Protein AF-A0A842VLW7-F1 (afdb_monomer_lite)

Sequence (314 aa):
MLDLMKIMTVEEVADYLSVGESVVRQLINKGDIPSFNIAGEPRVQYGSLIRWYQAQANIRSLQILKQELQNPSSWRKALDENPDFRDQIIEQKHQQGTFGELLKNAASSNYEKIGHNLKPIKNPDMDWYVRRSQSKKLHPRCPFASVYKCPRYYLSLSLLGQAGNSEIPKKLDKKLLKIWKKSELWPTTKEQHTGIVFINNKPKHYNNFCPEVAYERFKIFAINIYSYSDEIDMEVAHKRLSEERANSSDWQWQWSNIEPKHYSECAYFSILLNEKNQTIIHEDVIDIKPNFFGIGFNFNAILRKLKQLLQKNK

Radius of gyration: 28.09 Å; chains: 1; bounding box: 71×58×76 Å

Structure (mmCIF, N/CA/C/O backbone):
data_AF-A0A842VLW7-F1
#
_entry.id   AF-A0A842VLW7-F1
#
loop_
_atom_site.group_PDB
_atom_site.id
_atom_site.type_symbol
_atom_site.label_atom_id
_atom_site.label_alt_id
_atom_site.label_comp_id
_atom_site.label_asym_id
_atom_site.label_entity_id
_atom_site.label_seq_id
_atom_site.pdbx_PDB_ins_code
_atom_site.Cartn_x
_atom_site.Cartn_y
_atom_site.Cartn_z
_atom_site.occupancy
_atom_site.B_iso_or_equiv
_atom_site.auth_seq_id
_atom_site.auth_comp_id
_atom_site.auth_asym_id
_atom_site.auth_atom_id
_atom_site.pdbx_PDB_model_num
ATOM 1 N N . MET A 1 1 ? 9.254 -4.934 47.269 1.00 46.22 1 MET A N 1
ATOM 2 C CA . MET A 1 1 ? 9.051 -6.378 47.510 1.00 46.22 1 MET A CA 1
ATOM 3 C C . MET A 1 1 ? 7.567 -6.636 47.302 1.00 46.22 1 MET A C 1
ATOM 5 O O . MET A 1 1 ? 6.779 -6.017 48.001 1.00 46.22 1 MET A O 1
ATOM 9 N N . LEU A 1 2 ? 7.175 -7.375 46.260 1.00 55.72 2 LEU A N 1
ATOM 10 C CA . LEU A 1 2 ? 5.756 -7.616 45.973 1.00 55.72 2 LEU A CA 1
ATOM 11 C C . LEU A 1 2 ? 5.215 -8.621 46.993 1.00 55.72 2 LEU A C 1
ATOM 13 O O . LEU A 1 2 ? 5.704 -9.747 47.051 1.00 55.72 2 LEU A O 1
ATOM 17 N N . ASP A 1 3 ? 4.236 -8.210 47.794 1.00 77.69 3 ASP A N 1
ATOM 18 C CA . ASP A 1 3 ? 3.580 -9.100 48.747 1.00 77.69 3 ASP A CA 1
ATOM 19 C C . ASP A 1 3 ? 2.588 -10.009 48.007 1.00 77.69 3 ASP A C 1
ATOM 21 O O . ASP A 1 3 ? 1.483 -9.611 47.637 1.00 77.69 3 ASP A O 1
ATOM 25 N N . LEU A 1 4 ? 3.006 -11.250 47.759 1.00 76.75 4 LEU A N 1
ATOM 26 C CA . LEU A 1 4 ? 2.192 -12.272 47.096 1.00 76.75 4 LEU A CA 1
ATOM 27 C C . LEU A 1 4 ? 0.970 -12.693 47.929 1.00 76.75 4 LEU A C 1
ATOM 29 O O . LEU A 1 4 ? 0.053 -13.312 47.381 1.00 76.75 4 LEU A O 1
ATOM 33 N N . MET A 1 5 ? 0.944 -12.354 49.222 1.00 86.06 5 MET A N 1
ATOM 34 C CA . MET A 1 5 ? -0.190 -12.584 50.114 1.00 86.06 5 MET A CA 1
ATOM 35 C C . MET A 1 5 ? -1.160 -11.402 50.169 1.00 86.06 5 MET A C 1
ATOM 37 O O . MET A 1 5 ? -2.208 -11.536 50.801 1.00 86.06 5 MET A O 1
ATOM 41 N N . LYS A 1 6 ? -0.887 -10.296 49.455 1.00 91.44 6 LYS A N 1
ATOM 42 C CA . LYS A 1 6 ? -1.826 -9.174 49.359 1.00 91.44 6 LYS A CA 1
ATOM 43 C C . LYS A 1 6 ? -3.190 -9.671 48.871 1.00 91.44 6 LYS A C 1
ATOM 45 O O . LYS A 1 6 ? -3.304 -10.282 47.806 1.00 91.44 6 LYS A O 1
ATOM 50 N N . ILE A 1 7 ? -4.223 -9.381 49.655 1.00 93.62 7 ILE A N 1
ATOM 51 C CA . ILE A 1 7 ? -5.622 -9.622 49.305 1.00 93.62 7 ILE A CA 1
ATOM 52 C C . ILE A 1 7 ? -6.161 -8.341 48.675 1.00 93.62 7 ILE A C 1
ATOM 54 O O . ILE A 1 7 ? -6.027 -7.272 49.262 1.00 93.62 7 ILE A O 1
ATOM 58 N N . MET A 1 8 ? -6.749 -8.459 47.489 1.00 93.06 8 MET A N 1
ATOM 59 C CA . MET A 1 8 ? -7.246 -7.333 46.706 1.00 93.06 8 MET A CA 1
ATOM 60 C C . MET A 1 8 ? -8.770 -7.332 46.615 1.00 93.06 8 MET A C 1
ATOM 62 O O . MET A 1 8 ? -9.405 -8.395 46.560 1.00 93.06 8 MET A O 1
ATOM 66 N N . THR A 1 9 ? -9.352 -6.136 46.576 1.00 96.38 9 THR A N 1
ATOM 67 C CA . THR A 1 9 ? -10.765 -5.927 46.230 1.00 96.38 9 THR A CA 1
ATOM 68 C C . THR A 1 9 ? -10.988 -6.051 44.720 1.00 96.38 9 THR A C 1
ATOM 70 O O . THR A 1 9 ? -10.047 -6.053 43.929 1.00 96.38 9 THR A O 1
ATOM 73 N N . VAL A 1 10 ? -12.251 -6.157 44.299 1.00 94.00 10 VAL A N 1
ATOM 74 C CA . VAL A 1 10 ? -12.615 -6.161 42.870 1.00 94.00 10 VAL A CA 1
ATOM 75 C C . VAL A 1 10 ? -12.158 -4.883 42.168 1.00 94.00 10 VAL A C 1
ATOM 77 O O . VAL A 1 10 ? -11.667 -4.967 41.049 1.00 94.00 10 VAL A O 1
ATOM 80 N N . GLU A 1 11 ? -12.290 -3.737 42.833 1.00 93.94 11 GLU A N 1
ATOM 81 C CA . GLU A 1 11 ? -11.842 -2.429 42.347 1.00 93.94 11 GLU A CA 1
ATOM 82 C C . GLU A 1 11 ? -10.323 -2.410 42.134 1.00 93.94 11 GLU A C 1
ATOM 84 O O . GLU A 1 11 ? -9.857 -2.135 41.035 1.00 93.94 11 GLU A O 1
ATOM 89 N N . GLU A 1 12 ? -9.540 -2.853 43.123 1.00 91.25 12 GLU A N 1
ATOM 90 C CA . GLU A 1 12 ? -8.080 -2.915 42.987 1.00 91.25 12 GLU A CA 1
ATOM 91 C C . GLU A 1 12 ? -7.634 -3.869 41.864 1.00 91.25 12 GLU A C 1
ATOM 93 O O . GLU A 1 12 ? -6.621 -3.636 41.202 1.00 91.25 12 GLU A O 1
ATOM 98 N N . VAL A 1 13 ? -8.362 -4.970 41.646 1.00 90.19 13 VAL A N 1
ATOM 99 C CA . VAL A 1 13 ? -8.098 -5.898 40.532 1.00 90.19 13 VAL A CA 1
ATOM 100 C C . VAL A 1 13 ? -8.466 -5.258 39.193 1.00 90.19 13 VAL A C 1
ATOM 102 O O . VAL A 1 13 ? -7.755 -5.462 38.208 1.00 90.19 13 VAL A O 1
ATOM 105 N N . ALA A 1 14 ? -9.556 -4.493 39.150 1.00 88.81 14 ALA A N 1
ATOM 106 C CA . ALA A 1 14 ? -10.011 -3.771 37.968 1.00 88.81 14 ALA A CA 1
ATOM 107 C C . ALA A 1 14 ? -8.972 -2.727 37.541 1.00 88.81 14 ALA A C 1
ATOM 109 O O . ALA A 1 14 ? -8.555 -2.727 36.381 1.00 88.81 14 ALA A O 1
ATOM 110 N N . ASP A 1 15 ? -8.458 -1.954 38.497 1.00 86.00 15 ASP A N 1
ATOM 111 C CA . ASP A 1 15 ? -7.373 -0.997 38.283 1.00 86.00 15 ASP A CA 1
ATOM 112 C C . ASP A 1 15 ? -6.095 -1.690 37.800 1.00 86.00 15 ASP A C 1
ATOM 114 O O . ASP A 1 15 ? -5.502 -1.290 36.795 1.00 86.00 15 ASP A O 1
ATOM 118 N N . TYR A 1 16 ? -5.698 -2.783 38.463 1.00 84.56 16 TYR A N 1
ATOM 119 C CA . TYR A 1 16 ? -4.495 -3.535 38.101 1.00 84.56 16 TYR A CA 1
ATOM 120 C C . TYR A 1 16 ? -4.550 -4.092 36.673 1.00 84.56 16 TYR A C 1
ATOM 122 O O . TYR A 1 16 ? -3.556 -4.059 35.948 1.00 84.56 16 TYR A O 1
ATOM 130 N N . LEU A 1 17 ? -5.711 -4.601 36.257 1.00 83.75 17 LEU A N 1
ATOM 131 C CA . LEU A 1 17 ? -5.929 -5.124 34.909 1.00 83.75 17 LEU A CA 1
ATOM 132 C C . LEU A 1 17 ? -6.317 -4.034 33.896 1.00 83.75 17 LEU A C 1
ATOM 134 O O . LEU A 1 17 ? -6.417 -4.335 32.706 1.00 83.75 17 LEU A O 1
ATOM 138 N N . SER A 1 18 ? -6.531 -2.791 34.345 1.00 83.50 18 SER A N 1
ATOM 139 C CA . SER A 1 18 ? -7.038 -1.672 33.538 1.00 83.50 18 SER A CA 1
ATOM 140 C C . SER A 1 18 ? -8.353 -2.001 32.811 1.00 83.50 18 SER A C 1
ATOM 142 O O . SER A 1 18 ? -8.519 -1.724 31.621 1.00 83.50 18 SER A O 1
ATOM 144 N N . VAL A 1 19 ? -9.298 -2.618 33.524 1.00 86.62 19 VAL A N 1
ATOM 145 C CA . VAL A 1 19 ? -10.640 -2.974 33.029 1.00 86.62 19 VAL A CA 1
ATOM 146 C C . VAL A 1 19 ? -11.717 -2.479 33.993 1.00 86.62 19 VAL A C 1
ATOM 148 O O . VAL A 1 19 ? -11.424 -2.129 35.125 1.00 86.62 19 VAL A O 1
ATOM 151 N N . GLY A 1 20 ? -12.985 -2.467 33.575 1.00 86.50 20 GLY A N 1
ATOM 152 C CA . GLY A 1 20 ? -14.086 -2.133 34.485 1.00 86.50 20 GLY A CA 1
ATOM 153 C C . GLY A 1 20 ? -14.373 -3.244 35.505 1.00 86.50 20 GLY A C 1
ATOM 154 O O . GLY A 1 20 ? -14.263 -4.429 35.184 1.00 86.50 20 GLY A O 1
ATOM 155 N N . GLU A 1 21 ? -14.841 -2.884 36.705 1.00 90.81 21 GLU A N 1
ATOM 156 C CA . GLU A 1 21 ? -15.220 -3.843 37.760 1.00 90.81 21 GLU A CA 1
ATOM 157 C C . GLU A 1 21 ? -16.220 -4.910 37.297 1.00 90.81 21 GLU A C 1
ATOM 159 O O . GLU A 1 21 ? -16.162 -6.062 37.728 1.00 90.81 21 GLU A O 1
ATOM 164 N N . SER A 1 22 ? -17.142 -4.552 36.398 1.00 90.19 22 SER A N 1
ATOM 165 C CA . SER A 1 22 ? -18.121 -5.488 35.837 1.00 90.19 22 SER A CA 1
ATOM 166 C C . SER A 1 22 ? -17.453 -6.651 35.098 1.00 90.19 22 SER A C 1
ATOM 168 O O . SER A 1 22 ? -17.932 -7.782 35.176 1.00 90.19 22 SER A O 1
ATOM 170 N N . VAL A 1 23 ? -16.318 -6.400 34.441 1.00 86.56 23 VAL A N 1
ATOM 171 C CA . VAL A 1 23 ? -15.512 -7.417 33.755 1.00 86.56 23 VAL A CA 1
ATOM 172 C C . VAL A 1 23 ? -14.838 -8.325 34.776 1.00 86.56 23 VAL A C 1
ATOM 174 O O . VAL A 1 23 ? -14.895 -9.545 34.638 1.00 86.56 23 VAL A O 1
ATOM 177 N N . VAL A 1 24 ? -14.270 -7.757 35.842 1.00 89.62 24 VAL A N 1
ATOM 178 C CA . VAL A 1 24 ? -13.654 -8.538 36.927 1.00 89.62 24 VAL A CA 1
ATOM 179 C C . VAL A 1 24 ? -14.684 -9.443 37.601 1.00 89.62 24 VAL A C 1
ATOM 181 O O . VAL A 1 24 ? -14.432 -10.633 37.776 1.00 89.62 24 VAL A O 1
ATOM 184 N N . ARG A 1 25 ? -15.884 -8.928 37.899 1.00 92.81 25 ARG A N 1
ATOM 185 C CA . ARG A 1 25 ? -16.986 -9.729 38.462 1.00 92.81 25 ARG A CA 1
ATOM 186 C C . ARG A 1 25 ? -17.409 -10.856 37.524 1.00 92.81 25 ARG A C 1
ATOM 188 O O . ARG A 1 25 ? -17.673 -11.960 37.985 1.00 92.81 25 ARG A O 1
ATOM 195 N N . GLN A 1 26 ? -17.435 -10.620 36.212 1.00 91.19 26 GLN A N 1
ATOM 196 C CA . GLN A 1 26 ? -17.707 -11.683 35.240 1.00 91.19 26 GLN A CA 1
ATOM 197 C C . GLN A 1 26 ? -16.618 -12.760 35.225 1.00 91.19 26 GLN A C 1
ATOM 199 O O . GLN A 1 26 ? -16.956 -13.940 35.193 1.00 91.19 26 GLN A O 1
ATOM 204 N N . LEU A 1 27 ? -15.340 -12.373 35.252 1.00 89.06 27 LEU A N 1
ATOM 205 C CA . LEU A 1 27 ? -14.214 -13.313 35.276 1.00 89.06 27 LEU A CA 1
ATOM 206 C C . LEU A 1 27 ? -14.214 -14.159 36.554 1.00 89.06 27 LEU A C 1
ATOM 208 O O . LEU A 1 27 ? -13.982 -15.363 36.499 1.00 89.06 27 LEU A O 1
ATOM 212 N N . ILE A 1 28 ? -14.547 -13.550 37.691 1.00 92.25 28 ILE A N 1
ATOM 213 C CA . ILE A 1 28 ? -14.738 -14.254 38.962 1.00 92.25 28 ILE A CA 1
ATOM 214 C C . ILE A 1 28 ? -15.917 -15.233 38.871 1.00 92.25 28 ILE A C 1
ATOM 216 O O . ILE A 1 28 ? -15.761 -16.412 39.173 1.00 92.25 28 ILE A O 1
ATOM 220 N N . ASN A 1 29 ? -17.078 -14.784 38.384 1.00 91.00 29 ASN A N 1
ATOM 221 C CA . ASN A 1 29 ? -18.278 -15.624 38.282 1.00 91.00 29 ASN A CA 1
ATOM 222 C C . ASN A 1 29 ? -18.109 -16.811 37.322 1.00 91.00 29 ASN A C 1
ATOM 224 O O . ASN A 1 29 ? -18.749 -17.843 37.501 1.00 91.00 29 ASN A O 1
ATOM 228 N N . LYS A 1 30 ? -17.260 -16.669 36.300 1.00 88.62 30 LYS A N 1
ATOM 229 C CA . LYS A 1 30 ? -16.900 -17.754 35.375 1.00 88.62 30 LYS A CA 1
ATOM 230 C C . LYS A 1 30 ? -15.865 -18.724 35.947 1.00 88.62 30 LYS A C 1
ATOM 232 O O . LYS A 1 30 ? -15.651 -19.777 35.356 1.00 88.62 30 LYS A O 1
ATOM 237 N N . GLY A 1 31 ? -15.239 -18.386 37.074 1.00 87.75 31 GLY A N 1
ATOM 238 C CA . GLY A 1 31 ? -14.144 -19.154 37.661 1.00 87.75 31 GLY A CA 1
ATOM 239 C C . GLY A 1 31 ? -12.798 -18.942 36.965 1.00 87.75 31 GLY A C 1
ATOM 240 O O . GLY A 1 31 ? -11.870 -19.708 37.209 1.00 87.75 31 GLY A O 1
ATOM 241 N N . ASP A 1 32 ? -12.673 -17.916 36.116 1.00 84.25 32 ASP A N 1
ATOM 242 C CA . ASP A 1 32 ? -11.426 -17.616 35.412 1.00 84.25 32 ASP A CA 1
ATOM 243 C C . ASP A 1 32 ? -10.385 -17.055 36.387 1.00 84.25 32 ASP A C 1
ATOM 245 O O . ASP A 1 32 ? -9.239 -17.497 36.383 1.00 84.25 32 ASP A O 1
ATOM 249 N N . ILE A 1 33 ? -10.779 -16.113 37.254 1.00 89.38 33 ILE A N 1
ATOM 250 C CA . ILE A 1 33 ? -9.909 -15.565 38.304 1.00 89.38 33 ILE A CA 1
ATOM 251 C C . ILE A 1 33 ? -10.212 -16.273 39.632 1.00 89.38 33 ILE A C 1
ATOM 253 O O . ILE A 1 33 ? -11.350 -16.205 40.101 1.00 89.38 33 ILE A O 1
ATOM 257 N N . PRO A 1 34 ? -9.213 -16.892 40.291 1.00 88.75 34 PRO A N 1
ATOM 258 C CA . PRO A 1 34 ? -9.403 -17.477 41.612 1.00 88.75 34 PRO A CA 1
ATOM 259 C C . PRO A 1 34 ? -9.769 -16.404 42.642 1.00 88.75 34 PRO A C 1
ATOM 261 O O . PRO A 1 34 ? -8.989 -15.484 42.897 1.00 88.75 34 PRO A O 1
ATOM 264 N N . SER A 1 35 ? -10.937 -16.546 43.263 1.00 93.00 35 SER A N 1
ATOM 265 C CA . SER A 1 35 ? -11.431 -15.627 44.290 1.00 93.00 35 SER A CA 1
ATOM 266 C C . SER A 1 35 ? -12.009 -16.368 45.488 1.00 93.00 35 SER A C 1
ATOM 268 O O . SER A 1 35 ? -12.433 -17.517 45.373 1.00 93.00 35 SER A O 1
ATOM 270 N N . PHE A 1 36 ? -12.102 -15.678 46.616 1.00 93.12 36 PHE A N 1
ATOM 271 C CA . PHE A 1 36 ? -12.784 -16.135 47.822 1.00 93.12 36 PHE A CA 1
ATOM 272 C C . PHE A 1 36 ? -13.558 -14.973 48.448 1.00 93.12 36 PHE A C 1
ATOM 274 O O . PHE A 1 36 ? -13.262 -13.815 48.174 1.00 93.12 36 PHE A O 1
ATOM 281 N N . ASN A 1 37 ? -14.554 -15.262 49.284 1.00 94.25 37 ASN A N 1
ATOM 282 C CA . ASN A 1 37 ? -15.405 -14.223 49.866 1.00 94.25 37 ASN A CA 1
ATOM 283 C C . ASN A 1 37 ? -14.929 -13.829 51.268 1.00 94.25 37 ASN A C 1
ATOM 285 O O . ASN A 1 37 ? -14.683 -14.693 52.108 1.00 94.25 37 ASN A O 1
ATOM 289 N N . ILE A 1 38 ? -14.871 -12.523 51.541 1.00 91.00 38 ILE A N 1
ATOM 290 C CA . ILE A 1 38 ? -14.715 -11.960 52.887 1.00 91.00 38 ILE A CA 1
ATOM 291 C C . ILE A 1 38 ? -15.913 -11.048 53.141 1.00 91.00 38 ILE A C 1
ATOM 293 O O . ILE A 1 38 ? -16.130 -10.096 52.398 1.00 91.00 38 ILE A O 1
ATOM 297 N N . ALA A 1 39 ? -16.692 -11.344 54.186 1.00 89.69 39 ALA A N 1
ATOM 298 C CA . ALA A 1 39 ? -17.893 -10.583 54.552 1.00 89.69 39 ALA A CA 1
ATOM 299 C C . ALA A 1 39 ? -18.905 -10.414 53.395 1.00 89.69 39 ALA A C 1
ATOM 301 O O . ALA A 1 39 ? -19.506 -9.359 53.232 1.00 89.69 39 ALA A O 1
ATOM 302 N N . GLY A 1 40 ? -19.078 -11.457 52.575 1.00 89.06 40 GLY A N 1
ATOM 303 C CA . GLY A 1 40 ? -20.002 -11.447 51.433 1.00 89.06 40 GLY A CA 1
ATOM 304 C C . GLY A 1 40 ? -19.451 -10.796 50.162 1.00 89.06 40 GLY A C 1
ATOM 305 O O . GLY A 1 40 ? -20.074 -10.918 49.113 1.00 89.06 40 GLY A O 1
ATOM 306 N N . GLU A 1 41 ? -18.267 -10.186 50.220 1.00 91.38 41 GLU A N 1
ATOM 307 C CA . GLU A 1 41 ? -17.641 -9.541 49.069 1.00 91.38 41 GLU A CA 1
ATOM 308 C C . GLU A 1 41 ? -16.483 -10.383 48.506 1.00 91.38 41 GLU A C 1
ATOM 310 O O . GLU A 1 41 ? -15.647 -10.875 49.278 1.00 91.38 41 GLU A O 1
ATOM 315 N N . PRO A 1 42 ? -16.369 -10.526 47.173 1.00 93.38 42 PRO A N 1
ATOM 316 C CA . PRO A 1 42 ? -15.283 -11.274 46.560 1.00 93.38 42 PRO A CA 1
ATOM 317 C C . PRO A 1 42 ? -13.936 -10.564 46.746 1.00 93.38 42 PRO A C 1
ATOM 319 O O . PRO A 1 42 ? -13.813 -9.334 46.696 1.00 93.38 42 PRO A O 1
ATOM 322 N N . ARG A 1 43 ? -12.906 -11.374 46.973 1.00 94.75 43 ARG A N 1
ATOM 323 C CA . ARG A 1 43 ? -11.512 -10.984 47.160 1.00 94.75 43 ARG A CA 1
ATOM 324 C C . ARG A 1 43 ? -10.611 -11.881 46.333 1.00 94.75 43 ARG A C 1
ATOM 326 O O . ARG A 1 43 ? -10.881 -13.070 46.162 1.00 94.75 43 ARG A O 1
ATOM 333 N N . VAL A 1 44 ? -9.525 -11.307 45.836 1.00 94.06 44 VAL A N 1
ATOM 334 C CA . VAL A 1 44 ? -8.558 -12.005 44.987 1.00 94.06 44 VAL A CA 1
ATOM 335 C C . VAL A 1 44 ? -7.185 -11.900 45.624 1.00 94.06 44 VAL A C 1
ATOM 337 O O . VAL A 1 44 ? -6.737 -10.816 45.985 1.00 94.06 44 VAL A O 1
ATOM 340 N N . GLN A 1 45 ? -6.493 -13.026 45.766 1.00 93.69 45 GLN A N 1
ATOM 341 C CA . GLN A 1 45 ? -5.107 -13.009 46.219 1.00 93.69 45 GLN A CA 1
ATOM 342 C C . GLN A 1 45 ? -4.197 -12.581 45.064 1.00 93.69 45 GLN A C 1
ATOM 344 O O . GLN A 1 45 ? -4.222 -13.195 43.994 1.00 93.69 45 GLN A O 1
ATOM 349 N N . TYR A 1 46 ? -3.345 -11.583 45.292 1.00 87.38 46 TYR A N 1
ATOM 350 C CA . TYR A 1 46 ? -2.462 -11.013 44.275 1.00 87.38 46 TYR A CA 1
ATOM 351 C C . TYR A 1 46 ? -1.563 -12.063 43.605 1.00 87.38 46 TYR A C 1
ATOM 353 O O . TYR A 1 46 ? -1.470 -12.115 42.380 1.00 87.38 46 TYR A O 1
ATOM 361 N N . GLY A 1 47 ? -0.966 -12.978 44.379 1.00 83.62 47 GLY A N 1
ATOM 362 C CA . GLY A 1 47 ? -0.153 -14.062 43.817 1.00 83.62 47 GLY A CA 1
ATOM 363 C C . GLY A 1 47 ? -0.933 -15.008 42.890 1.00 83.62 47 GLY A C 1
ATOM 364 O O . GLY A 1 47 ? -0.386 -15.504 41.905 1.00 83.62 47 GLY A O 1
ATOM 365 N N . SER A 1 48 ? -2.219 -15.236 43.161 1.00 87.12 48 SER A N 1
ATOM 366 C CA . SER A 1 48 ? -3.090 -16.056 42.309 1.00 87.12 48 SER A CA 1
ATOM 367 C C . SER A 1 48 ? -3.518 -15.311 41.045 1.00 87.12 48 SER A C 1
ATOM 369 O O . SER A 1 48 ? -3.533 -15.913 39.972 1.00 87.12 48 SER A O 1
ATOM 371 N N . LEU A 1 49 ? -3.757 -13.999 41.146 1.00 87.56 49 LEU A N 1
ATOM 372 C CA . LEU A 1 49 ? -4.000 -13.128 39.995 1.00 87.56 49 LEU A CA 1
ATOM 373 C C . LEU A 1 49 ? -2.798 -13.095 39.042 1.00 87.56 49 LEU A C 1
ATOM 375 O O . LEU A 1 49 ? -2.978 -13.257 37.838 1.00 87.56 49 LEU A O 1
ATOM 379 N N . ILE A 1 50 ? -1.573 -12.953 39.567 1.00 83.38 50 ILE A N 1
ATOM 380 C CA . ILE A 1 50 ? -0.348 -12.971 38.752 1.00 83.38 50 ILE A CA 1
ATOM 381 C C . ILE A 1 50 ? -0.207 -14.300 38.008 1.00 83.38 50 ILE A C 1
ATOM 383 O O . ILE A 1 50 ? 0.035 -14.301 36.802 1.00 83.38 50 ILE A O 1
ATOM 387 N N . ARG A 1 51 ? -0.366 -15.435 38.704 1.00 83.50 51 ARG A N 1
ATOM 388 C CA . ARG A 1 51 ? -0.262 -16.763 38.075 1.00 83.50 51 ARG A CA 1
ATOM 389 C C . ARG A 1 51 ? -1.285 -16.941 36.960 1.00 83.50 51 ARG A C 1
ATOM 391 O O . ARG A 1 51 ? -0.937 -17.427 35.886 1.00 83.50 51 ARG A O 1
ATOM 398 N N . TRP A 1 52 ? -2.524 -16.517 37.197 1.00 87.25 52 TRP A N 1
ATOM 399 C CA . TRP A 1 52 ? -3.557 -16.522 36.168 1.00 87.25 52 TRP A CA 1
ATOM 400 C C . TRP A 1 52 ? -3.172 -15.636 34.979 1.00 87.25 52 TRP A C 1
ATOM 402 O O . TRP A 1 52 ? -3.218 -16.088 33.837 1.00 87.25 52 TRP A O 1
ATOM 412 N N . TYR A 1 53 ? -2.719 -14.408 35.233 1.00 77.44 53 TYR A N 1
ATOM 413 C CA . TYR A 1 53 ? -2.331 -13.463 34.188 1.00 77.44 53 TYR A CA 1
ATOM 414 C C . TYR A 1 53 ? -1.180 -13.999 33.323 1.00 77.44 53 TYR A C 1
ATOM 416 O O . TYR A 1 53 ? -1.240 -13.952 32.095 1.00 77.44 53 TYR A O 1
ATOM 424 N N . GLN A 1 54 ? -0.162 -14.592 33.952 1.00 75.19 54 GLN A N 1
ATOM 425 C CA . GLN A 1 54 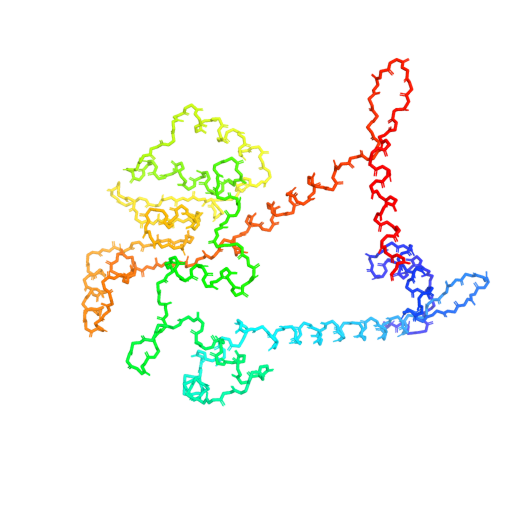? 0.943 -15.259 33.259 1.00 75.19 54 GLN A CA 1
ATOM 426 C C . GLN A 1 54 ? 0.460 -16.458 32.431 1.00 75.19 54 GLN A C 1
ATOM 428 O O . GLN A 1 54 ? 0.882 -16.626 31.287 1.00 75.19 54 GLN A O 1
ATOM 433 N N . ALA A 1 55 ? -0.462 -17.265 32.962 1.00 77.88 55 ALA A N 1
ATOM 434 C CA . ALA A 1 55 ? -1.056 -18.374 32.221 1.00 77.88 55 ALA A CA 1
ATOM 435 C C . ALA A 1 55 ? -1.839 -17.885 30.988 1.00 77.88 55 ALA A C 1
ATOM 437 O O . ALA A 1 55 ? -1.671 -18.437 29.901 1.00 77.88 55 ALA A O 1
ATOM 438 N N . GLN A 1 56 ? -2.624 -16.810 31.115 1.00 74.81 56 GLN A N 1
ATOM 439 C CA . GLN A 1 56 ? -3.345 -16.203 29.990 1.00 74.81 56 GLN A CA 1
ATOM 440 C C . GLN A 1 56 ? -2.395 -15.619 28.937 1.00 74.81 56 GLN A C 1
ATOM 442 O O . GLN A 1 56 ? -2.601 -15.819 27.739 1.00 74.81 56 GLN A O 1
ATOM 447 N N . ALA A 1 57 ? -1.316 -14.954 29.359 1.00 65.31 57 ALA A N 1
ATOM 448 C CA . ALA A 1 57 ? -0.286 -14.445 28.454 1.00 65.31 57 ALA A CA 1
ATOM 449 C C . ALA A 1 57 ? 0.415 -15.575 27.677 1.00 65.31 57 ALA A C 1
ATOM 451 O O . ALA A 1 57 ? 0.662 -15.436 26.476 1.00 65.31 57 ALA A O 1
ATOM 452 N N . ASN A 1 58 ? 0.665 -16.717 28.326 1.00 69.19 58 ASN A N 1
ATOM 453 C CA . ASN A 1 58 ? 1.243 -17.901 27.689 1.00 69.19 58 ASN A CA 1
ATOM 454 C C . ASN A 1 58 ? 0.271 -18.549 26.697 1.00 69.19 58 ASN A C 1
ATOM 456 O O . ASN A 1 58 ? 0.662 -18.848 25.572 1.00 69.19 58 ASN A O 1
ATOM 460 N N . ILE A 1 59 ? -1.004 -18.711 27.065 1.00 70.94 59 ILE A N 1
ATOM 461 C CA . ILE A 1 59 ? -2.038 -19.239 26.161 1.00 70.94 59 ILE A CA 1
ATOM 462 C C . ILE A 1 59 ? -2.177 -18.339 24.931 1.00 70.94 59 ILE A C 1
ATOM 464 O O . ILE A 1 59 ? -2.189 -18.834 23.805 1.00 70.94 59 ILE A O 1
ATOM 468 N N . ARG A 1 60 ? -2.218 -17.017 25.126 1.00 61.78 60 ARG A N 1
ATOM 469 C CA . ARG A 1 60 ? -2.287 -16.048 24.029 1.00 61.78 60 ARG A CA 1
ATOM 470 C C . ARG A 1 60 ? -1.044 -16.108 23.144 1.00 61.78 60 ARG A C 1
ATOM 472 O O . ARG A 1 60 ? -1.177 -16.116 21.925 1.00 61.78 60 ARG A O 1
ATOM 479 N N . SER A 1 61 ? 0.145 -16.210 23.735 1.00 54.31 61 SER A N 1
ATOM 480 C CA . SER A 1 61 ? 1.399 -16.389 22.992 1.00 54.31 61 SER A CA 1
ATOM 481 C C . SER A 1 61 ? 1.396 -17.680 22.173 1.00 54.31 61 SER A C 1
ATOM 483 O O . SER A 1 61 ? 1.761 -17.655 21.004 1.00 54.31 61 SER A O 1
ATOM 485 N N . LEU A 1 62 ? 0.913 -18.792 22.735 1.00 61.06 62 LEU A N 1
ATOM 486 C CA . LEU A 1 62 ? 0.780 -20.067 22.023 1.00 61.06 62 LEU A CA 1
ATOM 487 C C . LEU A 1 62 ? -0.274 -20.014 20.914 1.00 61.06 62 LEU A C 1
ATOM 489 O O . LEU A 1 62 ? -0.090 -20.636 19.874 1.00 61.06 62 LEU A O 1
ATOM 493 N N . GLN A 1 63 ? -1.366 -19.272 21.102 1.00 65.38 63 GLN A N 1
ATOM 494 C CA . GLN A 1 63 ? -2.372 -19.052 20.062 1.00 65.38 63 GLN A CA 1
ATOM 495 C C . GLN A 1 63 ? -1.825 -18.204 18.916 1.00 65.38 63 GLN A C 1
ATOM 497 O O . GLN A 1 63 ? -2.033 -18.563 17.760 1.00 65.38 63 GLN A O 1
ATOM 502 N N . ILE A 1 64 ? -1.092 -17.132 19.228 1.00 61.44 64 ILE A N 1
ATOM 503 C CA . ILE A 1 64 ? -0.392 -16.312 18.233 1.00 61.44 64 ILE A CA 1
ATOM 504 C C . ILE A 1 64 ? 0.626 -17.177 17.497 1.00 61.44 64 ILE A C 1
ATOM 506 O O . ILE A 1 64 ? 0.605 -17.224 16.277 1.00 61.44 64 ILE A O 1
ATOM 510 N N . LEU A 1 65 ? 1.454 -17.936 18.216 1.00 51.94 65 LEU A N 1
ATOM 511 C CA . LEU A 1 65 ? 2.439 -18.826 17.612 1.00 51.94 65 LEU A CA 1
ATOM 512 C C . LEU A 1 65 ? 1.763 -19.880 16.731 1.00 51.94 65 LEU A C 1
ATOM 514 O O . LEU A 1 65 ? 2.170 -20.071 15.596 1.00 51.94 65 LEU A O 1
ATOM 518 N N . LYS A 1 66 ? 0.673 -20.504 17.183 1.00 65.94 66 LYS A N 1
ATOM 519 C CA . LYS A 1 66 ? -0.117 -21.433 16.364 1.00 65.94 66 LYS A CA 1
ATOM 520 C C . LYS A 1 66 ? -0.671 -20.757 15.109 1.00 65.94 66 LYS A C 1
ATOM 522 O O . LYS A 1 66 ? -0.623 -21.352 14.038 1.00 65.94 66 LYS A O 1
ATOM 527 N N . GLN A 1 67 ? -1.178 -19.534 15.228 1.00 65.38 67 GLN A N 1
ATOM 528 C CA . GLN A 1 67 ? -1.698 -18.761 14.104 1.00 65.38 67 GLN A CA 1
ATOM 529 C C . GLN A 1 67 ? -0.587 -18.390 13.112 1.00 65.38 67 GLN A C 1
ATOM 531 O O . GLN A 1 67 ? -0.789 -18.524 11.909 1.00 65.38 67 GLN A O 1
ATOM 536 N N . GLU A 1 68 ? 0.587 -17.997 13.602 1.00 59.25 68 GLU A N 1
ATOM 537 C CA . GLU A 1 68 ? 1.767 -17.680 12.794 1.00 59.25 68 GLU A CA 1
ATOM 538 C C . GLU A 1 68 ? 2.341 -18.928 12.109 1.00 59.25 68 GLU A C 1
ATOM 540 O O . GLU A 1 68 ? 2.604 -18.903 10.910 1.00 59.25 68 GLU A O 1
ATOM 545 N N . LEU A 1 69 ? 2.443 -20.062 12.813 1.00 63.88 69 LEU A N 1
ATOM 546 C CA . LEU A 1 69 ? 2.868 -21.341 12.229 1.00 63.88 69 LEU A CA 1
ATOM 547 C C . LEU A 1 69 ? 1.868 -21.854 11.177 1.00 63.88 69 LEU A C 1
ATOM 549 O O . LEU A 1 69 ? 2.254 -22.570 10.258 1.00 63.88 69 LEU A O 1
ATOM 553 N N . GLN A 1 70 ? 0.588 -21.503 11.291 1.00 65.81 70 GLN A N 1
ATOM 554 C CA . GLN A 1 70 ? -0.437 -21.840 10.299 1.00 65.81 70 GLN A CA 1
ATOM 555 C C . GLN A 1 70 ? -0.559 -20.800 9.181 1.00 65.81 70 GLN A C 1
ATOM 557 O O . GLN A 1 70 ? -1.306 -21.024 8.229 1.00 65.81 70 GLN A O 1
ATOM 562 N N . ASN A 1 71 ? 0.158 -19.679 9.271 1.00 65.81 71 ASN A N 1
ATOM 563 C CA . ASN A 1 71 ? 0.124 -18.627 8.275 1.00 65.81 71 ASN A CA 1
ATOM 564 C C . ASN A 1 71 ? 1.219 -18.860 7.216 1.00 65.81 71 ASN A C 1
ATOM 566 O O . ASN A 1 71 ? 2.407 -18.708 7.512 1.00 65.81 71 ASN A O 1
ATOM 570 N N . PRO A 1 72 ? 0.859 -19.159 5.953 1.00 64.81 72 PRO A N 1
ATOM 571 C CA . PRO A 1 72 ? 1.840 -19.382 4.893 1.00 64.81 72 PRO A CA 1
ATOM 572 C C . PRO A 1 72 ? 2.788 -18.193 4.677 1.00 64.81 72 PRO A C 1
ATOM 574 O O . PRO A 1 72 ? 3.922 -18.385 4.246 1.00 64.81 72 PRO A O 1
ATOM 577 N N . SER A 1 73 ? 2.366 -16.957 4.983 1.00 61.41 73 SER A N 1
ATOM 578 C CA . SER A 1 73 ? 3.233 -15.786 4.805 1.00 61.41 73 SER A CA 1
ATOM 579 C C . SER A 1 73 ? 4.378 -15.713 5.813 1.00 61.41 73 SER A C 1
ATOM 581 O O . SER A 1 73 ? 5.402 -15.109 5.501 1.00 61.41 73 SER A O 1
ATOM 583 N N . SER A 1 74 ? 4.221 -16.308 6.995 1.00 63.88 74 SER A N 1
ATOM 584 C CA . SER A 1 74 ? 5.196 -16.211 8.089 1.00 63.88 74 SER A CA 1
ATOM 585 C C . SER A 1 74 ? 6.402 -17.129 7.857 1.00 63.88 74 SER A C 1
ATOM 587 O O . SER A 1 74 ? 7.526 -16.780 8.206 1.00 63.88 74 SER A O 1
ATOM 589 N N . TRP A 1 75 ? 6.200 -18.241 7.145 1.00 70.50 75 TRP A N 1
ATOM 590 C CA . TRP A 1 75 ? 7.264 -19.160 6.716 1.00 70.50 75 TRP A CA 1
ATOM 591 C C . TRP A 1 75 ? 8.066 -18.676 5.516 1.00 70.50 75 TRP A C 1
ATOM 593 O O . TRP A 1 75 ? 9.149 -19.184 5.242 1.00 70.50 75 TRP A O 1
ATOM 603 N N . ARG A 1 76 ? 7.549 -17.681 4.797 1.00 66.12 76 ARG A N 1
ATOM 604 C CA . ARG A 1 76 ? 8.129 -17.201 3.546 1.00 66.12 76 ARG A CA 1
ATOM 605 C C . ARG A 1 76 ? 9.574 -16.745 3.703 1.00 66.12 76 ARG A C 1
ATOM 607 O O . ARG A 1 76 ? 10.423 -17.182 2.943 1.00 66.12 76 ARG A O 1
ATOM 614 N N . LYS A 1 77 ? 9.849 -15.895 4.696 1.00 62.56 77 LYS A N 1
ATOM 615 C CA . LYS A 1 77 ? 11.195 -15.354 4.919 1.00 62.56 77 LYS A CA 1
ATOM 616 C C . LYS A 1 77 ? 12.205 -16.476 5.186 1.00 62.56 77 LYS A C 1
ATOM 618 O O . LYS A 1 77 ? 13.272 -16.476 4.594 1.00 62.56 77 LYS A O 1
ATOM 623 N N . ALA A 1 78 ? 11.821 -17.461 5.998 1.00 65.56 78 ALA A N 1
ATOM 624 C CA . ALA A 1 78 ? 12.661 -18.618 6.296 1.00 65.56 78 ALA A CA 1
ATOM 625 C C . ALA A 1 78 ? 12.916 -19.506 5.061 1.00 65.56 78 ALA A C 1
ATOM 627 O O . ALA A 1 78 ? 14.004 -20.051 4.914 1.00 65.56 78 ALA A O 1
ATOM 628 N N . LEU A 1 79 ? 11.932 -19.638 4.162 1.00 71.19 79 LEU A N 1
ATOM 629 C CA . LEU A 1 79 ? 12.081 -20.371 2.898 1.00 71.19 79 LEU A CA 1
ATOM 630 C C . LEU A 1 79 ? 12.916 -19.595 1.864 1.00 71.19 79 LEU A C 1
ATOM 632 O O . LEU A 1 79 ? 13.653 -20.203 1.095 1.00 71.19 79 LEU A O 1
ATOM 636 N N . ASP A 1 80 ? 12.825 -18.265 1.845 1.00 68.50 80 ASP A N 1
ATOM 637 C CA . ASP A 1 80 ? 13.629 -17.408 0.964 1.00 68.50 80 ASP A CA 1
ATOM 638 C C . ASP A 1 80 ? 15.106 -17.379 1.397 1.00 68.50 80 ASP A C 1
ATOM 640 O O . ASP A 1 80 ? 15.997 -17.342 0.551 1.00 68.50 80 ASP A O 1
ATOM 644 N N . GLU A 1 81 ? 15.369 -17.449 2.706 1.00 70.69 81 GLU A N 1
ATOM 645 C CA . GLU A 1 81 ? 16.717 -17.555 3.284 1.00 70.69 81 GLU A CA 1
ATOM 646 C C . GLU A 1 81 ? 17.357 -18.940 3.072 1.00 70.69 81 GLU A C 1
ATOM 648 O O . GLU A 1 81 ? 18.566 -19.085 3.253 1.00 70.69 81 GLU A O 1
ATOM 653 N N . ASN A 1 82 ? 16.578 -19.953 2.671 1.00 70.44 82 ASN A N 1
ATOM 654 C CA . ASN A 1 82 ? 17.058 -21.319 2.466 1.00 70.44 82 ASN A CA 1
ATOM 655 C C . ASN A 1 82 ? 16.505 -21.937 1.159 1.00 70.44 82 ASN A C 1
ATOM 657 O O . ASN A 1 82 ? 15.574 -22.752 1.188 1.00 70.44 82 ASN A O 1
ATOM 661 N N . PRO A 1 83 ? 17.048 -21.530 -0.004 1.00 72.00 83 PRO A N 1
ATOM 662 C CA . PRO A 1 83 ? 16.503 -21.880 -1.316 1.00 72.00 83 PRO A CA 1
ATOM 663 C C . PRO A 1 83 ? 16.552 -23.384 -1.619 1.00 72.00 83 PRO A C 1
ATOM 665 O O . PRO A 1 83 ? 15.586 -23.906 -2.168 1.00 72.00 83 PRO A O 1
ATOM 668 N N . ASP A 1 84 ? 17.599 -24.095 -1.192 1.00 73.62 84 ASP A N 1
ATOM 669 C CA . ASP A 1 84 ? 17.719 -25.544 -1.409 1.00 73.62 84 ASP A CA 1
ATOM 670 C C . ASP A 1 84 ? 16.579 -26.308 -0.719 1.00 73.62 84 ASP A C 1
ATOM 672 O O . ASP A 1 84 ? 15.949 -27.194 -1.299 1.00 73.62 84 ASP A O 1
ATOM 676 N N . PHE A 1 85 ? 16.263 -25.925 0.522 1.00 74.44 85 PHE A N 1
ATOM 677 C CA . PHE A 1 85 ? 15.158 -26.512 1.274 1.00 74.44 85 PHE A CA 1
ATOM 678 C C . PHE A 1 85 ? 13.798 -26.175 0.653 1.00 74.44 85 PHE A C 1
ATOM 680 O O . PHE A 1 85 ? 12.917 -27.033 0.560 1.00 74.44 85 PHE A O 1
ATOM 687 N N . ARG A 1 86 ? 13.623 -24.933 0.189 1.00 79.25 86 ARG A N 1
ATOM 688 C CA . ARG A 1 86 ? 12.412 -24.508 -0.520 1.00 79.25 86 ARG A CA 1
ATOM 689 C C . ARG A 1 86 ? 12.176 -25.364 -1.764 1.00 79.25 86 ARG A C 1
ATOM 691 O O . ARG A 1 86 ? 11.059 -25.844 -1.960 1.00 79.25 86 ARG A O 1
ATOM 698 N N . ASP A 1 87 ? 13.203 -25.563 -2.578 1.00 77.62 87 ASP A N 1
ATOM 699 C CA . ASP A 1 87 ? 13.082 -26.265 -3.854 1.00 77.62 87 ASP A CA 1
ATOM 700 C C . ASP A 1 87 ? 12.763 -27.758 -3.625 1.00 77.62 87 ASP A C 1
ATOM 702 O O . ASP A 1 87 ? 11.826 -28.288 -4.229 1.00 77.62 87 ASP A O 1
ATOM 706 N N . GLN A 1 88 ? 13.382 -28.392 -2.620 1.00 77.38 88 GLN A N 1
ATOM 707 C CA . GLN A 1 88 ? 13.019 -29.747 -2.173 1.00 77.38 88 GLN A CA 1
ATOM 708 C C . GLN A 1 88 ? 11.544 -29.863 -1.752 1.00 77.38 88 GLN A C 1
ATOM 710 O O . GLN A 1 88 ? 10.857 -30.824 -2.112 1.00 77.38 88 GLN A O 1
ATOM 715 N N . ILE A 1 89 ? 11.025 -28.882 -1.004 1.00 81.19 89 ILE A N 1
ATOM 716 C CA . ILE A 1 89 ? 9.617 -28.872 -0.583 1.00 81.19 89 ILE A CA 1
ATOM 717 C C . ILE A 1 89 ? 8.670 -28.763 -1.777 1.00 81.19 89 ILE A C 1
ATOM 719 O O . ILE A 1 89 ? 7.596 -29.372 -1.771 1.00 81.19 89 ILE A O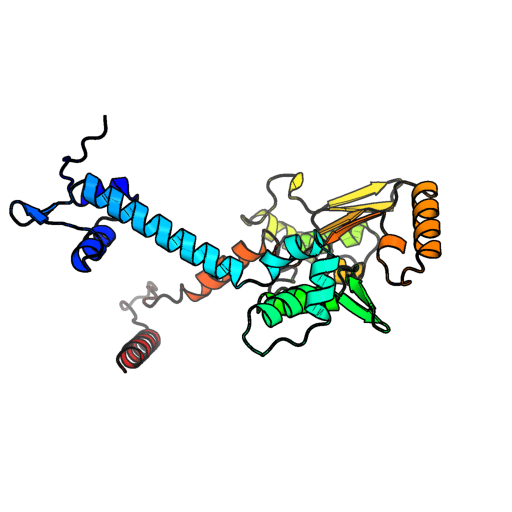 1
ATOM 723 N N . ILE A 1 90 ? 9.036 -28.002 -2.803 1.00 78.31 90 ILE A N 1
ATOM 724 C CA . ILE A 1 90 ? 8.211 -27.831 -4.000 1.00 78.31 90 ILE A CA 1
ATOM 725 C C . ILE A 1 90 ? 8.140 -29.135 -4.802 1.00 78.31 90 ILE A C 1
ATOM 727 O O . ILE A 1 90 ? 7.050 -29.523 -5.248 1.00 78.31 90 ILE A O 1
ATOM 731 N N . GLU A 1 91 ? 9.279 -29.800 -4.985 1.00 78.69 91 GLU A N 1
ATOM 732 C CA . GLU A 1 91 ? 9.405 -31.017 -5.791 1.00 78.69 91 GLU A CA 1
ATOM 733 C C . GLU A 1 91 ? 8.690 -32.217 -5.161 1.00 78.69 91 GLU A C 1
ATOM 735 O O . GLU A 1 91 ? 8.096 -33.039 -5.867 1.00 78.69 91 GLU A O 1
ATOM 740 N N . GLN A 1 92 ? 8.662 -32.291 -3.830 1.00 79.75 92 GLN A N 1
ATOM 741 C CA . GLN A 1 92 ? 7.997 -33.376 -3.120 1.00 79.75 92 GLN A CA 1
ATOM 742 C C . GLN A 1 92 ? 6.462 -33.341 -3.264 1.00 79.75 92 GLN A C 1
ATOM 744 O O . GLN A 1 92 ? 5.801 -32.295 -3.367 1.00 79.75 92 GLN A O 1
ATOM 749 N N . LYS A 1 93 ? 5.863 -34.539 -3.273 1.00 80.44 93 LYS A N 1
ATOM 750 C CA . LYS A 1 93 ? 4.412 -34.716 -3.166 1.00 80.44 93 LYS A CA 1
ATOM 751 C C . LYS A 1 93 ? 4.023 -34.681 -1.693 1.00 80.44 93 LYS A C 1
ATOM 753 O O . LYS A 1 93 ? 4.387 -35.577 -0.941 1.00 80.44 93 LYS A O 1
ATOM 758 N N . HIS A 1 94 ? 3.232 -33.684 -1.318 1.00 82.25 94 HIS A N 1
ATOM 759 C CA . HIS A 1 94 ? 2.670 -33.569 0.025 1.00 82.25 94 HIS A CA 1
ATOM 760 C C . HIS A 1 94 ? 1.202 -33.963 0.004 1.00 82.25 94 HIS A C 1
ATOM 762 O O . HIS A 1 94 ? 0.481 -33.639 -0.941 1.00 82.25 94 HIS A O 1
ATOM 768 N N . GLN A 1 95 ? 0.766 -34.673 1.040 1.00 78.50 95 GLN A N 1
ATOM 769 C CA . GLN A 1 95 ? -0.647 -34.989 1.222 1.00 78.50 95 GLN A CA 1
ATOM 770 C C . GLN A 1 95 ? -1.422 -33.727 1.605 1.00 78.50 95 GLN A C 1
ATOM 772 O O . GLN A 1 95 ? -0.896 -32.845 2.292 1.00 78.50 95 GLN A O 1
ATOM 777 N N . GLN A 1 96 ? -2.681 -33.663 1.180 1.00 71.19 96 GLN A N 1
ATOM 778 C CA . GLN A 1 96 ? -3.544 -32.525 1.458 1.00 71.19 96 GLN A CA 1
ATOM 779 C C . GLN A 1 96 ? -3.767 -32.351 2.972 1.00 71.19 96 GLN A C 1
ATOM 781 O O . GLN A 1 96 ? -3.960 -33.329 3.693 1.00 71.19 96 GLN A O 1
ATOM 786 N N . GLY A 1 97 ? -3.732 -31.113 3.462 1.00 70.00 97 GLY A N 1
ATOM 787 C CA . GLY A 1 97 ? -3.891 -30.756 4.873 1.00 70.00 97 GLY A CA 1
ATOM 788 C C . GLY A 1 97 ? -2.628 -30.916 5.723 1.00 70.00 97 GLY A C 1
ATOM 789 O O . GLY A 1 97 ? -2.664 -30.630 6.920 1.00 70.00 97 GLY A O 1
ATOM 790 N N . THR A 1 98 ? -1.508 -31.348 5.137 1.00 79.44 98 THR A N 1
ATOM 791 C CA . THR A 1 98 ? -0.238 -31.467 5.862 1.00 79.44 98 THR A CA 1
ATOM 792 C C . THR A 1 98 ? 0.521 -30.146 5.913 1.00 79.44 98 THR A C 1
ATOM 794 O O . THR A 1 98 ? 0.363 -29.259 5.073 1.00 79.44 98 THR A O 1
ATOM 797 N N . PHE A 1 99 ? 1.425 -30.035 6.885 1.00 72.06 99 PHE A N 1
ATOM 798 C CA . PHE A 1 99 ? 2.348 -28.907 6.965 1.00 72.06 99 PHE A CA 1
ATOM 799 C C . PHE A 1 99 ? 3.262 -28.810 5.726 1.00 72.06 99 PHE A C 1
ATOM 801 O O . PHE A 1 99 ? 3.598 -27.711 5.296 1.00 72.06 99 PHE A O 1
ATOM 808 N N . GLY A 1 100 ? 3.584 -29.939 5.084 1.00 76.00 100 GLY A N 1
ATOM 809 C CA . GLY A 1 100 ? 4.325 -29.961 3.820 1.00 76.00 100 GLY A CA 1
ATOM 810 C C . GLY A 1 100 ? 3.572 -29.290 2.667 1.00 76.00 100 GLY A C 1
ATOM 811 O O . GLY A 1 100 ? 4.158 -28.512 1.917 1.00 76.00 100 GLY A O 1
ATOM 812 N N . GLU A 1 101 ? 2.254 -29.497 2.564 1.00 78.75 101 GLU A N 1
ATOM 813 C CA . GLU A 1 101 ? 1.419 -28.778 1.592 1.00 78.75 101 GLU A CA 1
ATOM 814 C C . GLU A 1 101 ? 1.369 -27.276 1.909 1.00 78.75 101 GLU A C 1
ATOM 816 O O . GLU A 1 101 ? 1.464 -26.449 1.002 1.00 78.75 101 GLU A O 1
ATOM 821 N N . LEU A 1 102 ? 1.287 -26.908 3.193 1.00 76.00 102 LEU A N 1
ATOM 822 C CA . LEU A 1 102 ? 1.338 -25.510 3.628 1.00 76.00 102 LEU A CA 1
ATOM 823 C C . LEU A 1 102 ? 2.645 -24.837 3.193 1.00 76.00 102 LEU A C 1
ATOM 825 O O . LEU A 1 102 ? 2.598 -23.759 2.598 1.00 76.00 102 LEU A O 1
ATOM 829 N N . LEU A 1 103 ? 3.793 -25.473 3.439 1.00 76.56 103 LEU A N 1
ATOM 830 C CA . LEU A 1 103 ? 5.100 -24.953 3.033 1.00 76.56 103 LEU A CA 1
ATOM 831 C C . LEU A 1 103 ? 5.245 -24.900 1.508 1.00 76.56 103 LEU A C 1
ATOM 833 O O . LEU A 1 103 ? 5.726 -23.902 0.975 1.00 76.56 103 LEU A O 1
ATOM 837 N N . LYS A 1 104 ? 4.755 -25.912 0.784 1.00 80.75 104 LYS A N 1
ATOM 838 C CA . LYS A 1 104 ? 4.737 -25.913 -0.685 1.00 80.75 104 LYS A CA 1
ATOM 839 C C . LYS A 1 104 ? 3.883 -24.784 -1.252 1.00 80.75 104 LYS A C 1
ATOM 841 O O . LYS A 1 104 ? 4.298 -24.122 -2.205 1.00 80.75 104 LYS A O 1
ATOM 846 N N . ASN A 1 105 ? 2.717 -24.532 -0.666 1.00 77.69 105 ASN A N 1
ATOM 847 C CA . ASN A 1 105 ? 1.845 -23.427 -1.051 1.00 77.69 105 ASN A CA 1
ATOM 848 C C . ASN A 1 105 ? 2.488 -22.075 -0.722 1.00 77.69 105 ASN A C 1
ATOM 850 O O . ASN A 1 105 ? 2.462 -21.175 -1.562 1.00 77.69 105 ASN A O 1
ATOM 854 N N . ALA A 1 106 ? 3.121 -21.940 0.448 1.00 74.38 106 ALA A N 1
ATOM 855 C CA . ALA A 1 106 ? 3.888 -20.751 0.815 1.00 74.38 106 ALA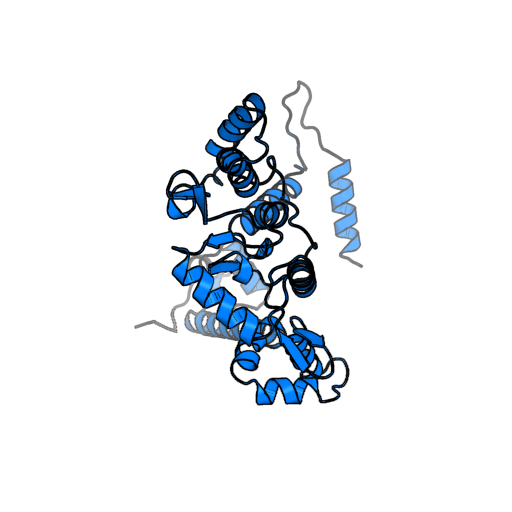 A CA 1
ATOM 856 C C . ALA A 1 106 ? 4.987 -20.465 -0.222 1.00 74.38 106 ALA A C 1
ATOM 858 O O . ALA A 1 106 ? 5.038 -19.358 -0.765 1.00 74.38 106 ALA A O 1
ATOM 859 N N . ALA A 1 107 ? 5.768 -21.492 -0.568 1.00 72.81 107 ALA A N 1
ATOM 860 C CA . ALA A 1 107 ? 6.851 -21.434 -1.543 1.00 72.81 107 ALA A CA 1
ATOM 861 C C . ALA A 1 107 ? 6.365 -21.144 -2.974 1.00 72.81 107 ALA A C 1
ATOM 863 O O . ALA A 1 107 ? 6.991 -20.375 -3.689 1.00 72.81 107 ALA A O 1
ATOM 864 N N . SER A 1 108 ? 5.224 -21.700 -3.394 1.00 67.81 108 SER A N 1
ATOM 865 C CA . SER A 1 108 ? 4.727 -21.580 -4.778 1.00 67.81 108 SER A CA 1
ATOM 866 C C . SER A 1 108 ? 3.887 -20.320 -5.030 1.00 67.81 108 SER A C 1
ATOM 868 O O . SER A 1 108 ? 3.722 -19.903 -6.173 1.00 67.81 108 SER A O 1
ATOM 870 N N . SER A 1 109 ? 3.341 -19.697 -3.980 1.00 59.16 109 SER A N 1
ATOM 871 C CA . SER A 1 109 ? 2.334 -18.622 -4.072 1.00 59.16 109 SER A CA 1
ATOM 872 C C . SER A 1 109 ? 2.775 -17.345 -4.803 1.00 59.16 109 SER A C 1
ATOM 874 O O . SER A 1 109 ? 1.936 -16.499 -5.102 1.00 59.16 109 SER A O 1
ATOM 876 N N . ASN A 1 110 ? 4.072 -17.164 -5.063 1.00 56.06 110 ASN A N 1
ATOM 877 C CA . ASN A 1 110 ? 4.622 -15.992 -5.746 1.00 56.06 110 ASN A CA 1
ATOM 878 C C . ASN A 1 110 ? 5.684 -16.372 -6.772 1.00 56.06 110 ASN A C 1
ATOM 880 O O . ASN A 1 110 ? 6.629 -15.616 -6.937 1.00 56.06 110 ASN A O 1
ATOM 884 N N . TYR A 1 111 ? 5.562 -17.524 -7.430 1.00 55.03 111 TYR A N 1
ATOM 885 C CA . TYR A 1 111 ? 6.489 -17.924 -8.483 1.00 55.03 111 TYR A CA 1
ATOM 886 C C . TYR A 1 111 ? 5.734 -18.322 -9.756 1.00 55.03 111 TYR A C 1
ATOM 888 O O . TYR A 1 111 ? 4.698 -18.983 -9.683 1.00 55.03 111 TYR A O 1
ATOM 896 N N . GLU A 1 112 ? 6.239 -17.925 -10.925 1.00 50.47 112 GLU A N 1
ATOM 897 C CA . GLU A 1 112 ? 5.735 -18.416 -12.214 1.00 50.47 112 GLU A CA 1
ATOM 898 C C . GLU A 1 112 ? 6.442 -19.716 -12.603 1.00 50.47 112 GLU A C 1
ATOM 900 O O . GLU A 1 112 ? 7.656 -19.851 -12.435 1.00 50.47 112 GLU A O 1
ATOM 905 N N . LYS A 1 113 ? 5.679 -20.676 -13.144 1.00 45.09 113 LYS A N 1
ATOM 906 C CA . LYS A 1 113 ? 6.226 -21.903 -13.733 1.00 45.09 113 LYS A CA 1
ATOM 907 C C . LYS A 1 113 ? 6.634 -21.634 -15.173 1.00 45.09 113 LYS A C 1
ATOM 909 O O . LYS A 1 113 ? 5.771 -21.532 -16.041 1.00 45.09 113 LYS A O 1
ATOM 914 N N . ILE A 1 114 ? 7.935 -21.620 -15.437 1.00 42.53 114 ILE A N 1
ATOM 915 C CA . ILE A 1 114 ? 8.474 -21.671 -16.797 1.00 42.53 114 ILE A CA 1
ATOM 916 C C . ILE A 1 114 ? 9.413 -22.871 -16.842 1.00 42.53 114 ILE A C 1
ATOM 918 O O . ILE A 1 114 ? 10.464 -22.828 -16.219 1.00 42.53 114 ILE A O 1
ATOM 922 N N . GLY A 1 115 ? 9.010 -23.949 -17.530 1.00 42.41 115 GLY A N 1
ATOM 923 C CA . GLY A 1 115 ? 9.843 -25.137 -17.777 1.00 42.41 115 GLY A CA 1
ATOM 924 C C . GLY A 1 115 ? 10.668 -25.594 -16.566 1.00 42.41 115 GLY A C 1
ATOM 925 O O . GLY A 1 115 ? 11.841 -25.262 -16.466 1.00 42.41 115 GLY A O 1
ATOM 926 N N . HIS A 1 116 ? 10.049 -26.337 -15.645 1.00 39.56 116 HIS A N 1
ATOM 927 C CA . HIS A 1 116 ? 10.655 -26.909 -14.427 1.00 39.56 116 HIS A CA 1
ATOM 928 C C . HIS A 1 116 ? 11.307 -25.942 -13.417 1.00 39.56 116 HIS A C 1
ATOM 930 O O . HIS A 1 116 ? 11.517 -26.358 -12.285 1.00 39.56 116 HIS A O 1
ATOM 936 N N . ASN A 1 117 ? 11.514 -24.662 -13.741 1.00 41.97 117 ASN A N 1
ATOM 937 C CA . ASN A 1 117 ? 12.055 -23.667 -12.819 1.00 41.97 117 ASN A CA 1
ATOM 938 C C . ASN A 1 117 ? 10.980 -22.672 -12.367 1.00 41.97 117 ASN A C 1
ATOM 940 O O . ASN A 1 117 ? 10.266 -22.070 -13.173 1.00 41.97 117 ASN A O 1
ATOM 944 N N . LEU A 1 118 ? 10.881 -22.493 -11.051 1.00 47.81 118 LEU A N 1
ATOM 945 C CA . LEU A 1 118 ? 10.052 -21.474 -10.420 1.00 47.81 118 LEU A CA 1
ATOM 946 C C . LEU A 1 118 ? 10.898 -20.218 -10.209 1.00 47.81 118 LEU A C 1
ATOM 948 O O . LEU A 1 118 ? 11.878 -20.248 -9.469 1.00 47.81 118 LEU A O 1
ATOM 952 N N . LYS A 1 119 ? 10.513 -19.097 -10.829 1.00 50.84 119 LYS A N 1
ATOM 953 C CA . LYS A 1 119 ? 11.134 -17.783 -10.571 1.00 50.84 119 LYS A CA 1
ATOM 954 C C . LYS A 1 119 ? 10.203 -16.885 -9.763 1.00 50.84 119 LYS A C 1
ATOM 956 O O . LYS A 1 119 ? 8.999 -16.912 -10.023 1.00 50.84 119 LYS A O 1
ATOM 961 N N . PRO A 1 120 ? 10.729 -16.096 -8.807 1.00 54.81 120 PRO A N 1
ATOM 962 C CA . PRO A 1 120 ? 9.901 -15.217 -7.999 1.00 54.81 120 PRO A CA 1
ATOM 963 C C . PRO A 1 120 ? 9.212 -14.200 -8.908 1.00 54.81 120 PRO A C 1
ATOM 965 O O . PRO A 1 120 ? 9.835 -13.608 -9.789 1.00 54.81 120 PRO A O 1
ATOM 968 N N . ILE A 1 121 ? 7.920 -13.996 -8.678 1.00 55.50 121 ILE A N 1
ATOM 969 C CA . ILE A 1 121 ? 7.088 -12.962 -9.285 1.00 55.50 121 ILE A CA 1
ATOM 970 C C . ILE A 1 121 ? 7.634 -11.636 -8.775 1.00 55.50 121 ILE A C 1
ATOM 972 O O . ILE A 1 121 ? 7.321 -11.173 -7.677 1.00 55.50 121 ILE A O 1
ATOM 976 N N . LYS A 1 122 ? 8.543 -11.088 -9.575 1.00 67.38 122 LYS A N 1
ATOM 977 C CA . LYS A 1 122 ? 9.335 -9.895 -9.281 1.00 67.38 122 LYS A CA 1
ATOM 978 C C . LYS A 1 122 ? 8.516 -8.610 -9.427 1.00 67.38 122 LYS A C 1
ATOM 980 O O . LYS A 1 122 ? 8.852 -7.595 -8.819 1.00 67.38 122 LYS A O 1
ATOM 985 N N . ASN A 1 123 ? 7.427 -8.664 -10.196 1.00 84.00 123 ASN A N 1
ATOM 986 C CA . ASN A 1 123 ? 6.608 -7.509 -10.529 1.00 84.00 123 ASN A CA 1
ATOM 987 C C . ASN A 1 123 ? 5.364 -7.419 -9.638 1.00 84.00 123 ASN A C 1
ATOM 989 O O . ASN A 1 123 ? 4.597 -8.380 -9.571 1.00 84.00 123 ASN A O 1
ATOM 993 N N . PRO A 1 124 ? 5.100 -6.271 -8.990 1.00 89.69 124 PRO A N 1
ATOM 994 C CA . PRO A 1 124 ? 3.841 -6.033 -8.299 1.00 89.69 124 PRO A CA 1
ATOM 995 C C . PRO A 1 124 ? 2.770 -5.614 -9.304 1.00 89.69 124 PRO A C 1
ATOM 997 O O . PRO A 1 124 ? 2.297 -4.481 -9.314 1.00 89.69 124 PRO A O 1
ATOM 1000 N N . ASP A 1 125 ? 2.423 -6.533 -10.192 1.00 89.56 125 ASP A N 1
ATOM 1001 C CA . ASP A 1 125 ? 1.361 -6.388 -11.178 1.00 89.56 125 ASP A CA 1
ATOM 1002 C C . ASP A 1 125 ? -0.005 -6.822 -10.607 1.00 89.56 125 ASP A C 1
ATOM 1004 O O . ASP A 1 125 ? -0.176 -7.035 -9.401 1.00 89.56 125 ASP A O 1
ATOM 1008 N N . MET A 1 126 ? -1.012 -6.927 -11.477 1.00 88.75 126 MET A N 1
ATOM 1009 C CA . MET A 1 126 ? -2.358 -7.355 -11.085 1.00 88.75 126 MET A CA 1
ATOM 1010 C C . MET A 1 126 ? -2.386 -8.771 -10.534 1.00 88.75 126 MET A C 1
ATOM 1012 O O . MET A 1 126 ? -3.086 -9.020 -9.554 1.00 88.75 126 MET A O 1
ATOM 1016 N N . ASP A 1 127 ? -1.603 -9.680 -11.100 1.00 85.62 127 ASP A N 1
ATOM 1017 C CA . ASP A 1 127 ? -1.599 -11.061 -10.647 1.00 85.62 127 ASP A CA 1
ATOM 1018 C C . ASP A 1 127 ? -0.963 -11.159 -9.258 1.00 85.62 127 ASP A C 1
ATOM 1020 O O . ASP A 1 127 ? -1.488 -11.843 -8.375 1.00 85.62 127 ASP A O 1
ATOM 1024 N N . TRP A 1 128 ? 0.129 -10.425 -9.013 1.00 87.75 128 TRP A N 1
ATOM 1025 C CA . TRP A 1 128 ? 0.704 -10.265 -7.676 1.00 87.75 128 TRP A CA 1
ATOM 1026 C C . TRP A 1 128 ? -0.330 -9.725 -6.683 1.00 87.75 128 TRP A C 1
ATOM 1028 O O . TRP A 1 128 ? -0.492 -10.266 -5.585 1.00 87.75 128 TRP A O 1
ATOM 1038 N N . TYR A 1 129 ? -1.077 -8.697 -7.081 1.00 88.50 129 TYR A N 1
ATOM 1039 C CA . TYR A 1 129 ? -2.064 -8.044 -6.227 1.00 88.50 129 TYR A CA 1
ATOM 1040 C C . TYR A 1 129 ? -3.249 -8.950 -5.878 1.00 88.50 129 TYR A C 1
ATOM 1042 O O . TYR A 1 129 ? -3.630 -9.061 -4.709 1.00 88.50 129 TYR A O 1
ATOM 1050 N N . VAL A 1 130 ? -3.797 -9.653 -6.874 1.00 84.88 130 VAL A N 1
ATOM 1051 C CA . VAL A 1 130 ? -4.903 -10.605 -6.709 1.00 84.88 130 VAL A CA 1
ATOM 1052 C C . VAL A 1 130 ? -4.472 -11.782 -5.843 1.00 84.88 130 VAL A C 1
ATOM 1054 O O . VAL A 1 130 ? -5.190 -12.126 -4.903 1.00 84.88 130 VAL A O 1
ATOM 1057 N N . ARG A 1 131 ? -3.283 -12.355 -6.071 1.00 81.94 131 ARG A N 1
ATOM 1058 C CA . ARG A 1 131 ? -2.745 -13.428 -5.216 1.00 81.94 131 ARG A CA 1
ATOM 1059 C C . ARG A 1 131 ? -2.595 -12.975 -3.766 1.00 81.94 131 ARG A C 1
ATOM 1061 O O . ARG A 1 131 ? -2.933 -13.719 -2.846 1.00 81.94 131 ARG A O 1
ATOM 1068 N N . ARG A 1 132 ? -2.148 -11.734 -3.543 1.00 85.00 132 ARG A N 1
ATOM 1069 C CA . ARG A 1 132 ? -2.006 -11.158 -2.197 1.00 85.00 132 ARG A CA 1
ATOM 1070 C C . ARG A 1 132 ? -3.351 -10.863 -1.529 1.00 85.00 132 ARG A C 1
ATOM 1072 O O . ARG A 1 132 ? -3.462 -10.990 -0.312 1.00 85.00 132 ARG A O 1
ATOM 1079 N N . SER A 1 133 ? -4.378 -10.533 -2.309 1.00 84.38 133 SER A N 1
ATOM 1080 C CA . SER A 1 133 ? -5.760 -10.454 -1.824 1.00 84.38 133 SER A CA 1
ATOM 1081 C C . SER A 1 133 ? -6.297 -11.836 -1.439 1.00 84.38 133 SER A C 1
ATOM 1083 O O . SER A 1 133 ? -6.824 -12.003 -0.342 1.00 84.38 133 SER A O 1
ATOM 1085 N N . GLN A 1 134 ? -6.109 -12.841 -2.299 1.00 81.88 134 GLN A N 1
ATOM 1086 C CA . GLN A 1 134 ? -6.572 -14.215 -2.078 1.00 81.88 134 GLN A CA 1
ATOM 1087 C C . GLN A 1 134 ? -5.940 -14.847 -0.835 1.00 81.88 134 GLN A C 1
ATOM 1089 O O . GLN A 1 134 ? -6.659 -15.407 -0.008 1.00 81.88 134 GLN A O 1
ATOM 1094 N N . SER A 1 135 ? -4.623 -14.704 -0.651 1.00 78.12 135 SER A N 1
ATOM 1095 C CA . SER A 1 135 ? -3.926 -15.250 0.523 1.00 78.12 135 SER A CA 1
ATOM 1096 C C . SER A 1 135 ? -4.429 -14.653 1.839 1.00 78.12 135 SER A C 1
ATOM 1098 O O . SER A 1 135 ? -4.473 -15.341 2.856 1.00 78.12 135 SER A O 1
ATOM 1100 N N . LYS A 1 136 ? -4.882 -13.395 1.810 1.00 81.31 136 LYS A N 1
ATOM 1101 C CA . LYS A 1 136 ? -5.474 -12.697 2.958 1.00 81.31 136 LYS A CA 1
ATOM 1102 C C . LYS A 1 136 ? -6.999 -12.836 3.042 1.00 81.31 136 LYS A C 1
ATOM 1104 O O . LYS A 1 136 ? -7.597 -12.266 3.950 1.00 81.31 136 LYS A O 1
ATOM 1109 N N . LYS A 1 137 ? -7.633 -13.577 2.122 1.00 85.69 137 LYS A N 1
ATOM 1110 C CA . LYS A 1 137 ? -9.099 -13.697 1.983 1.00 85.69 137 LYS A CA 1
ATOM 1111 C C . LYS A 1 137 ? -9.800 -12.335 1.863 1.00 85.69 137 LYS A C 1
ATOM 1113 O O . LYS A 1 137 ? -10.871 -12.119 2.424 1.00 85.69 137 LYS A O 1
ATOM 1118 N N . LEU A 1 138 ? -9.177 -11.406 1.144 1.00 86.81 138 LEU A N 1
ATOM 1119 C CA . LEU A 1 138 ? -9.687 -10.061 0.900 1.00 86.81 138 LEU A CA 1
ATOM 1120 C C . LEU A 1 138 ? -10.157 -9.891 -0.552 1.00 86.81 138 LEU A C 1
ATOM 1122 O O . LEU A 1 138 ? -9.869 -10.707 -1.426 1.00 86.81 138 LEU A O 1
ATOM 1126 N N . HIS A 1 139 ? -10.877 -8.800 -0.813 1.00 86.88 139 HIS A N 1
ATOM 1127 C CA . HIS A 1 139 ? -11.342 -8.441 -2.154 1.00 86.88 139 HIS A CA 1
ATOM 1128 C C . HIS A 1 139 ? -10.153 -8.118 -3.090 1.00 86.88 139 HIS A C 1
ATOM 1130 O O . HIS A 1 139 ? -9.200 -7.493 -2.638 1.00 86.88 139 HIS A O 1
ATOM 1136 N N . PRO A 1 140 ? -10.180 -8.447 -4.394 1.00 86.56 140 PRO A N 1
ATOM 1137 C CA . PRO A 1 140 ? -9.052 -8.213 -5.317 1.00 86.56 140 PRO A CA 1
ATOM 1138 C C . PRO A 1 140 ? -8.707 -6.735 -5.579 1.00 86.56 140 PRO A C 1
ATOM 1140 O O . PRO A 1 140 ? -7.709 -6.430 -6.224 1.00 86.56 140 PRO A O 1
ATOM 1143 N N . ARG A 1 141 ? -9.549 -5.803 -5.125 1.00 91.31 141 ARG A N 1
ATOM 1144 C CA . ARG A 1 141 ? -9.365 -4.349 -5.245 1.00 91.31 141 ARG A CA 1
ATOM 1145 C C . ARG A 1 141 ? -9.726 -3.680 -3.933 1.00 91.31 141 ARG A C 1
ATOM 1147 O O . ARG A 1 141 ? -10.629 -4.154 -3.236 1.00 91.31 141 ARG A O 1
ATOM 1154 N N . CYS A 1 142 ? -9.084 -2.559 -3.637 1.00 93.50 142 CYS A N 1
ATOM 1155 C CA . CYS A 1 142 ? -9.379 -1.769 -2.456 1.00 93.50 142 CYS A CA 1
ATOM 1156 C C . CYS A 1 142 ? -10.833 -1.258 -2.497 1.00 93.50 142 CYS A C 1
ATOM 1158 O O . CYS A 1 142 ? -11.208 -0.533 -3.422 1.00 93.50 142 CYS A O 1
ATOM 1160 N N . PRO A 1 143 ? -11.657 -1.546 -1.474 1.00 92.44 143 PRO A N 1
ATOM 1161 C CA . PRO A 1 143 ? -13.052 -1.094 -1.424 1.00 92.44 143 PRO A CA 1
ATOM 1162 C C . PRO A 1 143 ? -13.197 0.428 -1.239 1.00 92.44 143 PRO A C 1
ATOM 1164 O O . PRO A 1 143 ? -14.288 0.980 -1.416 1.00 92.44 143 PRO A O 1
ATOM 1167 N N . PHE A 1 144 ? -12.104 1.111 -0.888 1.00 93.94 144 PHE A N 1
ATOM 1168 C CA . PHE A 1 144 ? -12.040 2.557 -0.682 1.00 93.94 144 PHE A CA 1
ATOM 1169 C C . PHE A 1 144 ? -11.355 3.302 -1.838 1.00 93.94 144 PHE A C 1
ATOM 1171 O O . PHE A 1 144 ? -11.081 4.492 -1.703 1.00 93.94 144 PHE A O 1
ATOM 1178 N N . ALA A 1 145 ? -11.078 2.632 -2.965 1.00 92.50 145 ALA A N 1
ATOM 1179 C CA . ALA A 1 145 ? -10.461 3.216 -4.159 1.00 92.50 145 ALA A CA 1
ATOM 1180 C C . ALA A 1 145 ? -11.396 4.223 -4.857 1.00 92.50 145 ALA A C 1
ATOM 1182 O O . ALA A 1 145 ? -12.025 3.930 -5.869 1.00 92.50 145 ALA A O 1
ATOM 1183 N N . SER A 1 146 ? -11.567 5.401 -4.262 1.00 92.56 146 SER A N 1
ATOM 1184 C CA . SER A 1 146 ? -12.401 6.476 -4.790 1.00 92.56 146 SER A CA 1
ATOM 1185 C C . SER A 1 146 ? -12.005 7.812 -4.175 1.00 92.56 146 SER A C 1
ATOM 1187 O O . SER A 1 146 ? -11.723 7.895 -2.976 1.00 92.56 146 SER A O 1
ATOM 1189 N N . VAL A 1 147 ? -12.083 8.882 -4.971 1.00 92.31 147 VAL A N 1
ATOM 1190 C CA . VAL A 1 147 ? -11.812 10.262 -4.529 1.00 92.31 147 VAL A CA 1
ATOM 1191 C C . VAL A 1 147 ? -12.728 10.734 -3.392 1.00 92.31 147 VAL A C 1
ATOM 1193 O O . VAL A 1 147 ? -12.365 11.643 -2.650 1.00 92.31 147 VAL A O 1
ATOM 1196 N N . TYR A 1 148 ? -13.899 10.108 -3.236 1.00 90.88 148 TYR A N 1
ATOM 1197 C CA . TYR A 1 148 ? -14.872 10.422 -2.183 1.00 90.88 148 TYR A CA 1
ATOM 1198 C C . TYR A 1 148 ? -14.714 9.564 -0.926 1.00 90.88 148 TYR A C 1
ATOM 1200 O O . TYR A 1 148 ? -15.315 9.882 0.093 1.00 90.88 148 TYR A O 1
ATOM 1208 N N . LYS A 1 149 ? -13.945 8.469 -0.994 1.00 90.50 149 LYS A N 1
ATOM 1209 C CA . LYS A 1 149 ? -13.828 7.488 0.098 1.00 90.50 149 LYS A CA 1
ATOM 1210 C C . LYS A 1 149 ? -12.444 7.437 0.733 1.00 90.50 149 LYS A C 1
ATOM 1212 O O . LYS A 1 149 ? -12.329 6.960 1.852 1.00 90.50 149 LYS A O 1
ATOM 1217 N N . CYS A 1 150 ? -11.399 7.882 0.036 1.00 93.38 150 CYS A N 1
ATOM 1218 C CA . CYS A 1 150 ? -10.036 7.822 0.550 1.00 93.38 150 CYS A CA 1
ATOM 1219 C C . CYS A 1 150 ? -9.253 9.104 0.220 1.00 93.38 150 CYS A C 1
ATOM 1221 O O . CYS A 1 150 ? -9.116 9.439 -0.964 1.00 93.38 150 CYS A O 1
ATOM 1223 N N . PRO A 1 151 ? -8.652 9.773 1.226 1.00 93.31 151 PRO A N 1
ATOM 1224 C CA . PRO A 1 151 ? -7.864 10.980 0.994 1.00 93.31 151 PRO A CA 1
ATOM 1225 C C . PRO A 1 151 ? -6.602 10.682 0.184 1.00 93.31 151 PRO A C 1
ATOM 1227 O O . PRO A 1 151 ? -6.242 11.466 -0.687 1.00 93.31 151 PRO A O 1
ATOM 1230 N N . ARG A 1 152 ? -5.956 9.525 0.392 1.00 93.81 152 ARG A N 1
ATOM 1231 C CA . ARG A 1 152 ? -4.761 9.133 -0.374 1.00 93.81 152 ARG A CA 1
ATOM 1232 C C . ARG A 1 152 ? -5.074 8.899 -1.849 1.00 93.81 152 ARG A C 1
ATOM 1234 O O . ARG A 1 152 ? -4.281 9.298 -2.699 1.00 93.81 152 ARG A O 1
ATOM 1241 N N . TYR A 1 153 ? -6.209 8.268 -2.158 1.00 94.81 153 TYR A N 1
ATOM 1242 C CA . TYR A 1 153 ? -6.647 8.082 -3.546 1.00 94.81 153 TYR A CA 1
ATOM 1243 C C . TYR A 1 153 ? -6.870 9.444 -4.213 1.00 94.81 153 TYR A C 1
ATOM 1245 O O . TYR A 1 153 ? -6.316 9.706 -5.278 1.00 94.81 153 TYR A O 1
ATOM 1253 N N . TYR A 1 154 ? -7.603 10.337 -3.540 1.00 94.62 154 TYR A N 1
ATOM 1254 C CA . TYR A 1 154 ? -7.813 11.711 -3.992 1.00 94.62 154 TYR A CA 1
ATOM 1255 C C . TYR A 1 154 ? -6.497 12.475 -4.218 1.00 94.62 154 TYR A C 1
ATOM 1257 O O . TYR A 1 154 ? -6.273 12.984 -5.313 1.00 94.62 154 TYR A O 1
ATOM 1265 N N . LEU A 1 155 ? -5.615 12.521 -3.214 1.00 93.81 155 LEU A N 1
ATOM 1266 C CA . LEU A 1 155 ? -4.346 13.249 -3.271 1.00 93.81 155 LEU A CA 1
ATOM 1267 C C . LEU A 1 155 ? -3.469 12.759 -4.424 1.00 93.81 155 LEU A C 1
ATOM 1269 O O . LEU A 1 155 ? -2.991 13.574 -5.211 1.00 93.81 155 LEU A O 1
ATOM 1273 N N . SER A 1 156 ? -3.329 11.438 -4.564 1.00 94.62 156 SER A N 1
ATOM 1274 C CA . SER A 1 156 ? -2.557 10.822 -5.651 1.00 94.62 156 SER A CA 1
ATOM 1275 C C . SER A 1 156 ? -3.092 11.241 -7.017 1.00 94.62 156 SER A C 1
ATOM 1277 O O . SER A 1 156 ? -2.325 11.663 -7.877 1.00 94.62 156 SER A O 1
ATOM 1279 N N . LEU A 1 157 ? -4.413 11.180 -7.204 1.00 93.19 157 LEU A N 1
ATOM 1280 C CA . LEU A 1 157 ? -5.049 11.525 -8.471 1.00 93.19 157 LEU A CA 1
ATOM 1281 C C . LEU A 1 157 ? -4.955 13.031 -8.776 1.00 93.19 157 LEU A C 1
ATOM 1283 O O . LEU A 1 157 ? -4.692 13.405 -9.914 1.00 93.19 157 LEU A O 1
ATOM 1287 N N . SER A 1 158 ? -5.102 13.895 -7.763 1.00 92.56 158 SER A N 1
ATOM 1288 C CA . SER A 1 158 ? -4.967 15.352 -7.929 1.00 92.56 158 SER A CA 1
ATOM 1289 C C . SER A 1 158 ? -3.556 15.758 -8.375 1.00 92.56 158 SER A C 1
ATOM 1291 O O . SER A 1 158 ? -3.398 16.653 -9.204 1.00 92.56 158 SER A O 1
ATOM 1293 N N . LEU A 1 159 ? -2.527 15.062 -7.875 1.00 92.50 159 LEU A N 1
ATOM 1294 C CA . LEU A 1 159 ? -1.129 15.343 -8.195 1.00 92.50 159 LEU A CA 1
ATOM 1295 C C . LEU A 1 159 ? -0.729 14.837 -9.581 1.00 92.50 159 LEU A C 1
ATOM 1297 O O . LEU A 1 159 ? 0.143 15.431 -10.211 1.00 92.50 159 LEU A O 1
ATOM 1301 N N . LEU A 1 160 ? -1.373 13.783 -10.095 1.00 89.62 160 LEU A N 1
ATOM 1302 C CA . LEU A 1 160 ? -1.078 13.284 -11.440 1.00 89.62 160 LEU A CA 1
ATOM 1303 C C . LEU A 1 160 ? -1.338 14.327 -12.531 1.00 89.62 160 LEU A C 1
ATOM 1305 O O . LEU A 1 160 ? -0.627 14.313 -13.537 1.00 89.62 160 LEU A O 1
ATOM 1309 N N . GLY A 1 161 ? -2.282 15.248 -12.324 1.00 83.88 161 GLY A N 1
ATOM 1310 C CA . GLY A 1 161 ? -2.503 16.375 -13.232 1.00 83.88 161 GLY A CA 1
ATOM 1311 C C . GLY A 1 161 ? -1.239 17.210 -13.458 1.00 83.88 161 GLY A C 1
ATOM 1312 O O . GLY A 1 161 ? -0.830 17.458 -14.589 1.00 83.88 161 GLY A O 1
ATOM 1313 N N . GLN A 1 162 ? -0.518 17.495 -12.371 1.00 83.38 162 GLN A N 1
ATOM 1314 C CA . GLN A 1 162 ? 0.751 18.233 -12.393 1.00 83.38 162 GLN A CA 1
ATOM 1315 C C . GLN A 1 162 ? 1.883 17.450 -13.076 1.00 83.38 162 GLN A C 1
ATOM 1317 O O . GLN A 1 162 ? 2.848 18.037 -13.555 1.00 83.38 162 GLN A O 1
ATOM 1322 N N . ALA A 1 163 ? 1.761 16.124 -13.147 1.00 82.56 163 ALA A N 1
ATOM 1323 C CA . ALA A 1 163 ? 2.677 15.239 -13.862 1.00 82.56 163 ALA A CA 1
ATOM 1324 C C . ALA A 1 163 ? 2.304 15.053 -15.350 1.00 82.56 163 ALA A C 1
ATOM 1326 O 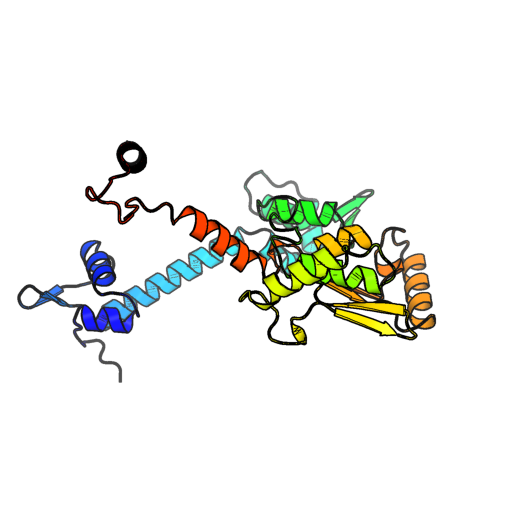O . ALA A 1 163 ? 2.764 14.098 -15.978 1.00 82.56 163 ALA A O 1
ATOM 1327 N N . GLY A 1 164 ? 1.460 15.930 -15.910 1.00 79.50 164 GLY A N 1
ATOM 1328 C CA . GLY A 1 164 ? 1.063 15.910 -17.321 1.00 79.50 164 GLY A CA 1
ATOM 1329 C C . GLY A 1 164 ? -0.051 14.914 -17.654 1.00 79.50 164 GLY A C 1
ATOM 1330 O O . GLY A 1 164 ? -0.178 14.508 -18.808 1.00 79.50 164 GLY A O 1
ATOM 1331 N N . ASN A 1 165 ? -0.840 14.488 -16.662 1.00 84.69 165 ASN A N 1
ATOM 1332 C CA . ASN A 1 165 ? -1.997 13.611 -16.871 1.00 84.69 165 ASN A CA 1
ATOM 1333 C C . ASN A 1 165 ? -3.310 14.395 -16.878 1.00 84.69 165 ASN A C 1
ATOM 1335 O O . ASN A 1 165 ? -3.354 15.588 -16.590 1.00 84.69 165 ASN A O 1
ATOM 1339 N N . SER A 1 166 ? -4.407 13.696 -17.171 1.00 83.75 166 SER A N 1
ATOM 1340 C CA . SER A 1 166 ? -5.751 14.249 -17.035 1.00 83.75 166 SER A CA 1
ATOM 1341 C C . SER A 1 166 ? -6.009 14.717 -15.602 1.00 83.75 166 SER A C 1
ATOM 1343 O O . SER A 1 166 ? -5.870 13.953 -14.647 1.00 83.75 166 SER A O 1
ATOM 1345 N N . GLU A 1 167 ? -6.401 15.981 -15.463 1.00 87.75 167 GLU A N 1
ATOM 1346 C CA . GLU A 1 167 ? -6.666 16.596 -14.167 1.00 87.75 167 GLU A CA 1
ATOM 1347 C C . GLU A 1 167 ? -8.114 16.375 -13.716 1.00 87.75 167 GLU A C 1
ATOM 1349 O O . GLU A 1 167 ? -9.049 16.321 -14.520 1.00 87.75 167 GLU A O 1
ATOM 1354 N N . ILE A 1 168 ? -8.322 16.337 -12.399 1.00 89.56 168 ILE A N 1
ATOM 1355 C CA . ILE A 1 168 ? -9.663 16.464 -11.822 1.00 89.56 168 ILE A CA 1
ATOM 1356 C C . ILE A 1 168 ? -10.191 17.873 -12.152 1.00 89.56 168 ILE A C 1
ATOM 1358 O O . ILE A 1 168 ? -9.462 18.852 -11.970 1.00 89.56 168 ILE A O 1
ATOM 1362 N N . PRO A 1 169 ? -11.461 18.037 -12.573 1.00 93.19 169 PRO A N 1
ATOM 1363 C CA . PRO A 1 169 ? -12.023 19.359 -12.830 1.00 93.19 169 PRO A CA 1
ATOM 1364 C C . PRO A 1 169 ? -11.819 20.311 -11.642 1.00 93.19 169 PRO A C 1
ATOM 1366 O O . PRO A 1 169 ? -12.233 20.006 -10.523 1.00 93.19 169 PRO A O 1
ATOM 1369 N N . LYS A 1 170 ? -11.248 21.500 -11.883 1.00 91.88 170 LYS A N 1
ATOM 1370 C CA . LYS A 1 170 ? -10.821 22.458 -10.834 1.00 91.88 170 LYS A CA 1
ATOM 1371 C C . LYS A 1 170 ? -11.882 22.743 -9.764 1.00 91.88 170 LYS A C 1
ATOM 1373 O O . LYS A 1 170 ? -11.563 22.917 -8.589 1.00 91.88 170 LYS A O 1
ATOM 1378 N N . LYS A 1 171 ? -13.160 22.813 -10.155 1.00 93.19 171 LYS A N 1
ATOM 1379 C CA . LYS A 1 171 ? -14.286 23.031 -9.229 1.00 93.19 171 LYS A CA 1
ATOM 1380 C C . LYS A 1 171 ? -14.489 21.841 -8.285 1.00 93.19 171 LYS A C 1
ATOM 1382 O O . LYS A 1 171 ? -14.737 22.042 -7.098 1.00 93.19 171 LYS A O 1
ATOM 1387 N N . LEU A 1 172 ? -14.388 20.623 -8.815 1.00 91.75 172 LEU A N 1
ATOM 1388 C CA . LEU A 1 172 ? -14.503 19.389 -8.046 1.00 91.75 172 LEU A CA 1
ATOM 1389 C C . LEU A 1 172 ? -13.283 19.198 -7.141 1.00 91.75 172 LEU A C 1
ATOM 1391 O O . LEU A 1 172 ? -13.458 18.921 -5.958 1.00 91.75 172 LEU A O 1
ATOM 1395 N N . ASP A 1 173 ? -12.081 19.433 -7.661 1.00 92.75 173 ASP A N 1
ATOM 1396 C CA . ASP A 1 173 ? -10.838 19.314 -6.898 1.00 92.75 173 ASP A CA 1
ATOM 1397 C C . ASP A 1 173 ? -10.823 20.251 -5.677 1.00 92.75 173 ASP A C 1
ATOM 1399 O O . ASP A 1 173 ? -10.687 19.803 -4.540 1.00 92.75 173 ASP A O 1
ATOM 1403 N N . LYS A 1 174 ? -11.144 21.540 -5.868 1.00 94.00 174 LYS A N 1
ATOM 1404 C CA . LYS A 1 174 ? -11.284 22.501 -4.756 1.00 94.00 174 LYS A CA 1
ATOM 1405 C C . LYS A 1 174 ? -12.319 22.070 -3.711 1.00 94.00 174 LYS A C 1
ATOM 1407 O O . LYS A 1 174 ? -12.149 22.367 -2.527 1.00 94.00 174 LYS A O 1
ATOM 1412 N N . LYS A 1 175 ? -13.412 21.421 -4.130 1.00 94.06 175 LYS A N 1
ATOM 1413 C CA . LYS A 1 175 ? -14.446 20.912 -3.215 1.00 94.06 175 LYS A CA 1
ATOM 1414 C C . LYS A 1 175 ? -13.911 19.737 -2.396 1.00 94.06 175 LYS A C 1
ATOM 1416 O O . LYS A 1 175 ? -14.053 19.750 -1.177 1.00 94.06 175 LYS A O 1
ATOM 1421 N N . LEU A 1 176 ? -13.285 18.761 -3.052 1.00 93.19 176 LEU A N 1
ATOM 1422 C CA . LEU A 1 176 ? -12.698 17.585 -2.408 1.00 93.19 176 LEU A CA 1
ATOM 1423 C C . LEU A 1 176 ? -11.577 17.973 -1.442 1.00 93.19 176 LEU A C 1
ATOM 1425 O O . LEU A 1 176 ? -11.564 17.494 -0.312 1.00 93.19 176 LEU A O 1
ATOM 1429 N N . LEU A 1 177 ? -10.720 18.922 -1.826 1.00 94.00 177 LEU A N 1
ATOM 1430 C CA . LEU A 1 177 ? -9.662 19.440 -0.963 1.00 94.00 177 LEU A CA 1
ATOM 1431 C C . LEU A 1 177 ? -10.213 20.001 0.350 1.00 94.00 177 LEU A C 1
ATOM 1433 O O . LEU A 1 177 ? -9.673 19.735 1.419 1.00 94.00 177 LEU A O 1
ATOM 1437 N N . LYS A 1 178 ? -11.301 20.780 0.283 1.00 93.56 178 LYS A N 1
ATOM 1438 C CA . LYS A 1 178 ? -11.945 21.351 1.476 1.00 93.56 178 LYS A CA 1
ATOM 1439 C C . LYS A 1 178 ? -12.558 20.286 2.382 1.00 93.56 178 LYS A C 1
ATOM 1441 O O . LYS A 1 178 ? -12.570 20.485 3.591 1.00 93.56 178 LYS A O 1
ATOM 1446 N N . ILE A 1 179 ? -13.091 19.207 1.807 1.00 92.12 179 ILE A N 1
ATOM 1447 C CA . ILE A 1 179 ? -13.651 18.083 2.566 1.00 92.12 179 ILE A CA 1
ATOM 1448 C C . ILE A 1 179 ? -12.518 17.365 3.297 1.00 92.12 179 ILE A C 1
ATOM 1450 O O . ILE A 1 179 ? -12.548 17.248 4.518 1.00 92.12 179 ILE A O 1
ATOM 1454 N N . TRP A 1 180 ? -11.487 16.954 2.560 1.00 92.62 180 TRP A N 1
ATOM 1455 C CA . TRP A 1 180 ? -10.415 16.143 3.119 1.00 92.62 180 TRP A CA 1
ATOM 1456 C C . TRP A 1 180 ? -9.535 16.905 4.105 1.00 92.62 180 TRP A C 1
ATOM 1458 O O . TRP A 1 180 ? -9.183 16.332 5.124 1.00 92.62 180 TRP A O 1
ATOM 1468 N N . LYS A 1 181 ? -9.270 18.203 3.898 1.00 91.38 181 LYS A N 1
ATOM 1469 C CA . LYS A 1 181 ? -8.530 19.032 4.871 1.00 91.38 181 LYS A CA 1
ATOM 1470 C C . LYS A 1 181 ? -9.191 19.137 6.247 1.00 91.38 181 LYS A C 1
ATOM 1472 O O . LYS A 1 181 ? -8.521 19.513 7.199 1.00 91.38 181 LYS A O 1
ATOM 1477 N N . LYS A 1 182 ? -10.498 18.879 6.343 1.00 90.44 182 LYS A N 1
ATOM 1478 C CA . LYS A 1 182 ? -11.241 18.880 7.612 1.00 90.44 182 LYS A CA 1
ATOM 1479 C C . LYS A 1 182 ? -11.325 17.497 8.258 1.00 90.44 182 LYS A C 1
ATOM 1481 O O . LYS A 1 182 ? -11.814 17.395 9.373 1.00 90.44 182 LYS A O 1
ATOM 1486 N N . SER A 1 183 ? -10.925 16.449 7.543 1.00 87.44 183 SER A N 1
ATOM 1487 C CA . SER A 1 183 ? -10.964 15.077 8.036 1.00 87.44 183 SER A CA 1
ATOM 1488 C C . SER A 1 183 ? -9.745 14.794 8.909 1.00 87.44 183 SER A C 1
ATOM 1490 O O . SER A 1 183 ? -8.643 15.244 8.600 1.00 87.44 183 SER A O 1
ATOM 1492 N N . GLU A 1 184 ? -9.924 13.973 9.942 1.00 85.88 184 GLU A N 1
ATOM 1493 C CA . GLU A 1 184 ? -8.827 13.452 10.773 1.00 85.88 184 GLU A CA 1
ATOM 1494 C C . GLU A 1 184 ? -7.848 12.570 9.981 1.00 85.88 184 GLU A C 1
ATOM 1496 O O . GLU A 1 184 ? -6.721 12.340 10.405 1.00 85.88 184 GLU A O 1
ATOM 1501 N N . LEU A 1 185 ? -8.251 12.109 8.792 1.00 86.69 185 LEU A N 1
ATOM 1502 C CA . LEU A 1 185 ? -7.409 11.337 7.879 1.00 86.69 185 LEU A CA 1
ATOM 1503 C C . LEU A 1 185 ? -6.481 12.221 7.028 1.00 86.69 185 LEU A C 1
ATOM 1505 O O . LEU A 1 185 ? -5.728 11.710 6.190 1.00 86.69 185 LEU A O 1
ATOM 1509 N N . TRP A 1 186 ? -6.543 13.545 7.172 1.00 87.38 186 TRP A N 1
ATOM 1510 C CA . TRP A 1 186 ? -5.629 14.433 6.465 1.00 87.38 186 TRP A CA 1
ATOM 1511 C C . TRP A 1 186 ? -4.194 14.268 6.991 1.00 87.38 186 TRP A C 1
ATOM 1513 O O . TRP A 1 186 ? -4.002 14.256 8.204 1.00 87.38 186 TRP A O 1
ATOM 1523 N N . PRO A 1 187 ? -3.169 14.159 6.121 1.00 85.12 187 PRO A N 1
ATOM 1524 C CA . PRO A 1 187 ? -1.782 14.086 6.571 1.00 85.12 187 PRO A CA 1
ATOM 1525 C C . PRO A 1 187 ? -1.396 15.298 7.429 1.00 85.12 187 PRO A C 1
ATOM 1527 O O . PRO A 1 187 ? -1.507 16.442 6.979 1.00 85.12 187 PRO A O 1
ATOM 1530 N N . THR A 1 188 ? -0.906 15.045 8.643 1.00 84.00 188 THR A N 1
ATOM 1531 C CA . THR A 1 188 ? -0.450 16.104 9.560 1.00 84.00 188 THR A CA 1
ATOM 1532 C C . THR A 1 188 ? 0.969 16.555 9.230 1.00 84.00 188 THR A C 1
ATOM 1534 O O . THR A 1 188 ? 1.297 17.732 9.371 1.00 84.00 188 THR A O 1
ATOM 1537 N N . THR A 1 189 ? 1.816 15.628 8.771 1.00 84.38 189 THR A N 1
ATOM 1538 C CA . THR A 1 189 ? 3.224 15.897 8.459 1.00 84.38 189 THR A CA 1
ATOM 1539 C C . THR A 1 189 ? 3.525 15.720 6.971 1.00 84.38 189 THR A C 1
ATOM 1541 O O . THR A 1 189 ? 2.782 15.067 6.230 1.00 84.38 189 THR A O 1
ATOM 1544 N N . LYS A 1 190 ? 4.633 16.313 6.511 1.00 80.06 190 LYS A N 1
ATOM 1545 C CA . LYS A 1 190 ? 5.048 16.240 5.102 1.00 80.06 190 LYS A CA 1
ATOM 1546 C C . LYS A 1 190 ? 5.473 14.827 4.701 1.00 80.06 190 LYS A C 1
ATOM 1548 O O . LYS A 1 190 ? 5.253 14.433 3.564 1.00 80.06 190 LYS A O 1
ATOM 1553 N N . GLU A 1 191 ? 6.013 14.056 5.636 1.00 79.62 191 GLU A N 1
ATOM 1554 C CA . GLU A 1 191 ? 6.471 12.677 5.444 1.00 79.62 191 GLU A CA 1
ATOM 1555 C C . GLU A 1 191 ? 5.309 11.725 5.148 1.00 79.62 191 GLU A C 1
ATOM 1557 O O . GLU A 1 191 ? 5.481 10.735 4.443 1.00 79.62 191 GLU A O 1
ATOM 1562 N N . GLN A 1 192 ? 4.115 12.022 5.666 1.00 81.62 192 GLN A N 1
ATOM 1563 C CA . GLN A 1 192 ? 2.894 11.263 5.386 1.00 81.62 192 GLN A CA 1
ATOM 1564 C C . GLN A 1 192 ? 2.203 11.718 4.096 1.00 81.62 192 GLN A C 1
ATOM 1566 O O . GLN A 1 192 ? 1.343 11.010 3.563 1.00 81.62 192 GLN A O 1
ATOM 1571 N N . HIS A 1 193 ? 2.551 12.910 3.608 1.00 85.94 193 HIS A N 1
ATOM 1572 C CA . HIS A 1 193 ? 1.893 13.528 2.473 1.00 85.94 193 HIS A CA 1
ATOM 1573 C C . HIS A 1 193 ? 2.232 12.774 1.181 1.00 85.94 193 HIS A C 1
ATOM 1575 O O . HIS A 1 193 ? 3.379 12.398 0.930 1.00 85.94 193 HIS A O 1
ATOM 1581 N N . THR A 1 194 ? 1.224 12.567 0.332 1.00 92.81 194 THR A N 1
ATOM 1582 C CA . THR A 1 194 ? 1.446 12.147 -1.057 1.00 92.81 194 THR A CA 1
ATOM 1583 C C . THR A 1 194 ? 2.146 13.272 -1.810 1.00 92.81 194 THR A C 1
ATOM 1585 O O . THR A 1 194 ? 1.723 14.423 -1.700 1.00 92.81 194 THR A O 1
ATOM 1588 N N . GLY A 1 195 ? 3.200 12.967 -2.564 1.00 92.75 195 GLY A N 1
ATOM 1589 C CA . GLY A 1 195 ? 4.003 13.992 -3.226 1.00 92.75 195 GLY A CA 1
ATOM 1590 C C . GLY A 1 195 ? 4.709 13.490 -4.475 1.00 92.75 195 GLY A C 1
ATOM 1591 O O . GLY A 1 195 ? 4.975 12.297 -4.613 1.00 92.75 195 GLY A O 1
ATOM 1592 N N . ILE A 1 196 ? 5.019 14.421 -5.375 1.00 93.38 196 ILE A N 1
ATOM 1593 C CA . ILE A 1 196 ? 5.838 14.179 -6.563 1.00 93.38 196 ILE A CA 1
ATOM 1594 C C . ILE A 1 196 ? 7.085 15.049 -6.455 1.00 93.38 196 ILE A C 1
ATOM 1596 O O . ILE A 1 196 ? 6.985 16.249 -6.197 1.00 93.38 196 ILE A O 1
ATOM 1600 N N . VAL A 1 197 ? 8.252 14.447 -6.657 1.00 90.12 197 VAL A N 1
ATOM 1601 C CA . VAL A 1 197 ? 9.515 15.172 -6.789 1.00 90.12 197 VAL A CA 1
ATOM 1602 C C . VAL A 1 197 ? 9.776 15.406 -8.267 1.00 90.12 197 VAL A C 1
ATOM 1604 O O . VAL A 1 197 ? 9.776 14.464 -9.066 1.00 90.12 197 VAL A O 1
ATOM 1607 N N . PHE A 1 198 ? 10.004 16.668 -8.615 1.00 89.69 198 PHE A N 1
ATOM 1608 C CA . PHE A 1 198 ? 10.333 17.095 -9.966 1.00 89.69 198 PHE A CA 1
ATOM 1609 C C . PHE A 1 198 ? 11.824 17.406 -10.059 1.00 89.69 198 PHE A C 1
ATOM 1611 O O . PHE A 1 198 ? 12.359 18.120 -9.214 1.00 89.69 198 PHE A O 1
ATOM 1618 N N . ILE A 1 199 ? 12.478 16.912 -11.108 1.00 85.69 199 ILE A N 1
ATOM 1619 C CA . ILE A 1 199 ? 13.845 17.299 -11.475 1.00 85.69 199 ILE A CA 1
ATOM 1620 C C . ILE A 1 199 ? 13.775 17.828 -12.902 1.00 85.69 199 ILE A C 1
ATOM 1622 O O . ILE A 1 199 ? 13.221 17.165 -13.780 1.00 85.69 199 ILE A O 1
ATOM 1626 N N . ASN A 1 200 ? 14.290 19.037 -13.134 1.00 85.31 200 ASN A N 1
ATOM 1627 C CA . ASN A 1 200 ? 14.221 19.719 -14.433 1.00 85.31 200 ASN A CA 1
ATOM 1628 C C . ASN A 1 200 ? 12.786 19.770 -15.003 1.00 85.31 200 ASN A C 1
ATOM 1630 O O . ASN A 1 200 ? 12.559 19.443 -16.167 1.00 85.31 200 ASN A O 1
ATOM 1634 N N . ASN A 1 201 ? 11.803 20.116 -14.159 1.00 84.06 201 ASN A N 1
ATOM 1635 C CA . ASN A 1 201 ? 10.362 20.133 -14.469 1.00 84.06 201 ASN A CA 1
ATOM 1636 C C . ASN A 1 201 ? 9.757 18.791 -14.927 1.00 84.06 201 ASN A C 1
ATOM 1638 O O . ASN A 1 201 ? 8.614 18.758 -15.381 1.00 84.06 201 ASN A O 1
ATOM 1642 N N . LYS A 1 202 ? 10.475 17.673 -14.781 1.00 86.06 202 LYS A N 1
ATOM 1643 C CA . LYS A 1 202 ? 9.962 16.331 -15.077 1.00 86.06 202 LYS A CA 1
ATOM 1644 C C . LYS A 1 202 ? 9.689 15.572 -13.777 1.00 86.06 202 LYS A C 1
ATOM 1646 O O . LYS A 1 202 ? 10.539 15.596 -12.884 1.00 86.06 202 LYS A O 1
ATOM 1651 N N . PRO A 1 203 ? 8.538 14.893 -13.646 1.00 89.88 203 PRO A N 1
ATOM 1652 C CA . PRO A 1 203 ? 8.242 14.091 -12.466 1.00 89.88 203 PRO A CA 1
ATOM 1653 C C . PRO A 1 203 ? 9.164 12.865 -12.434 1.00 89.88 203 PRO A C 1
ATOM 1655 O O . PRO A 1 203 ? 9.241 12.113 -13.406 1.00 89.88 203 PRO A O 1
ATOM 1658 N N . LYS A 1 204 ? 9.882 12.680 -11.324 1.00 89.56 204 LYS A N 1
ATOM 1659 C CA . LYS A 1 204 ? 10.925 11.649 -11.174 1.00 89.56 204 LYS A CA 1
ATOM 1660 C C . LYS A 1 204 ? 10.630 10.670 -10.047 1.00 89.56 204 LYS A C 1
ATOM 1662 O O . LYS A 1 204 ? 10.791 9.463 -10.217 1.00 89.56 204 LYS A O 1
ATOM 1667 N N . HIS A 1 205 ? 10.144 11.174 -8.916 1.00 91.12 205 HIS A N 1
ATOM 1668 C CA . HIS A 1 205 ? 9.803 10.332 -7.773 1.00 91.12 205 HIS A CA 1
ATOM 1669 C C . HIS A 1 205 ? 8.362 10.562 -7.346 1.00 91.12 205 HIS A C 1
ATOM 1671 O O . HIS A 1 205 ? 7.910 11.702 -7.256 1.00 91.12 205 HIS A O 1
ATOM 1677 N N . TYR A 1 206 ? 7.659 9.476 -7.061 1.00 94.44 206 TYR A N 1
ATOM 1678 C CA . TYR A 1 206 ? 6.284 9.473 -6.583 1.00 94.44 206 TYR A CA 1
ATOM 1679 C C . TYR A 1 206 ? 6.294 8.868 -5.188 1.00 94.44 206 TYR A C 1
ATOM 1681 O O . TYR A 1 206 ? 6.681 7.715 -5.033 1.00 94.44 206 TYR A O 1
ATOM 1689 N N . ASN A 1 207 ? 5.890 9.643 -4.184 1.00 93.44 207 ASN A N 1
ATOM 1690 C CA . ASN A 1 207 ? 5.944 9.245 -2.781 1.00 93.44 207 ASN A CA 1
ATOM 1691 C C . ASN A 1 207 ? 4.540 9.164 -2.182 1.00 93.44 207 ASN A C 1
ATOM 1693 O O . ASN A 1 207 ? 3.702 10.039 -2.419 1.00 93.44 207 ASN A O 1
ATOM 1697 N N . ASN A 1 208 ? 4.295 8.151 -1.352 1.00 93.31 208 ASN A N 1
ATOM 1698 C CA . ASN A 1 208 ? 3.034 7.934 -0.643 1.00 93.31 208 ASN A CA 1
ATOM 1699 C C . ASN A 1 208 ? 1.798 7.857 -1.554 1.00 93.31 208 ASN A C 1
ATOM 1701 O O . ASN A 1 208 ? 0.688 8.218 -1.142 1.00 93.31 208 ASN A O 1
ATOM 1705 N N . PHE A 1 209 ? 1.963 7.356 -2.775 1.00 94.94 209 PHE A N 1
ATOM 1706 C CA . PHE A 1 209 ? 0.866 7.175 -3.716 1.00 94.94 209 PHE A CA 1
ATOM 1707 C C . PHE A 1 209 ? -0.098 6.076 -3.258 1.00 94.94 209 PHE A C 1
ATOM 1709 O O . PHE A 1 209 ? 0.235 5.165 -2.495 1.00 94.94 209 PHE A O 1
ATOM 1716 N N . CYS A 1 210 ? -1.350 6.187 -3.694 1.00 95.50 210 CYS A N 1
ATOM 1717 C CA . CYS A 1 210 ? -2.318 5.110 -3.577 1.00 95.50 210 CYS A CA 1
ATOM 1718 C C . CYS A 1 210 ? -1.917 3.983 -4.544 1.00 95.50 210 CYS A C 1
ATOM 1720 O O . CYS A 1 210 ? -1.823 4.263 -5.740 1.00 95.50 210 CYS A O 1
ATOM 1722 N N . PRO A 1 211 ? -1.759 2.725 -4.082 1.00 95.31 211 PRO A N 1
ATOM 1723 C CA . PRO A 1 211 ? -1.378 1.615 -4.961 1.00 95.31 211 PRO A CA 1
ATOM 1724 C C . PRO A 1 211 ? -2.335 1.408 -6.140 1.00 95.31 211 PRO A C 1
ATOM 1726 O O . PRO A 1 211 ? -1.914 1.016 -7.220 1.00 95.31 211 PRO A O 1
ATOM 1729 N N . GLU A 1 212 ? -3.618 1.724 -5.950 1.00 95.50 212 GLU A N 1
ATOM 1730 C CA . GLU A 1 212 ? -4.646 1.631 -6.992 1.00 95.50 212 GLU A CA 1
ATOM 1731 C C . GLU A 1 212 ? -4.417 2.645 -8.118 1.00 95.50 212 GLU A C 1
ATOM 1733 O O . GLU A 1 212 ? -4.461 2.293 -9.295 1.00 95.50 212 GLU A O 1
ATOM 1738 N N . VAL A 1 213 ? -4.103 3.891 -7.749 1.00 95.12 213 VAL A N 1
ATOM 1739 C CA . VAL A 1 213 ? -3.784 4.972 -8.694 1.00 95.12 213 VAL A CA 1
ATOM 1740 C C . VAL A 1 213 ? -2.435 4.713 -9.369 1.00 95.12 213 VAL A C 1
ATOM 1742 O O . VAL A 1 213 ? -2.292 4.913 -10.575 1.00 95.12 213 VAL A O 1
ATOM 1745 N N . ALA A 1 214 ? -1.451 4.227 -8.605 1.00 94.75 214 ALA A N 1
ATOM 1746 C CA . ALA A 1 214 ? -0.149 3.840 -9.133 1.00 94.75 214 ALA A CA 1
ATOM 1747 C C . ALA A 1 214 ? -0.286 2.737 -10.191 1.00 94.75 214 ALA A C 1
ATOM 1749 O O . ALA A 1 214 ? 0.298 2.853 -11.265 1.00 94.75 214 ALA A O 1
ATOM 1750 N N . TYR A 1 215 ? -1.123 1.726 -9.948 1.00 94.56 215 TYR A N 1
ATOM 1751 C CA . TYR A 1 215 ? -1.364 0.673 -10.928 1.00 94.56 215 TYR A CA 1
ATOM 1752 C C . TYR A 1 215 ? -2.075 1.191 -12.180 1.00 94.56 215 TYR A C 1
ATOM 1754 O O . TYR A 1 215 ? -1.680 0.858 -13.294 1.00 94.56 215 TYR A O 1
ATOM 1762 N N . GLU A 1 216 ? -3.098 2.035 -12.039 1.00 91.75 216 GLU A N 1
ATOM 1763 C CA . GLU A 1 216 ? -3.801 2.594 -13.200 1.00 91.75 216 GLU A CA 1
ATOM 1764 C C . GLU A 1 216 ? -2.837 3.321 -14.149 1.00 91.75 216 GLU A C 1
ATOM 1766 O O . GLU A 1 216 ? -2.902 3.105 -15.367 1.00 91.75 216 GLU A O 1
ATOM 1771 N N . ARG A 1 217 ? -1.895 4.091 -13.584 1.00 90.88 217 ARG A N 1
ATOM 1772 C CA . ARG A 1 217 ? -0.929 4.898 -14.336 1.00 90.88 217 ARG A CA 1
ATOM 1773 C C . ARG A 1 217 ? 0.322 4.139 -14.787 1.00 90.88 217 ARG A C 1
ATOM 1775 O O . ARG A 1 217 ? 0.701 4.256 -15.947 1.00 90.88 217 ARG A O 1
ATOM 1782 N N . PHE A 1 218 ? 0.967 3.406 -13.887 1.00 91.75 218 PHE A N 1
ATOM 1783 C CA . PHE A 1 218 ? 2.287 2.794 -14.092 1.00 91.75 218 PHE A CA 1
ATOM 1784 C C . PHE A 1 218 ? 2.233 1.273 -14.253 1.00 91.75 218 PHE A C 1
ATOM 1786 O O . PHE A 1 218 ? 3.268 0.650 -14.451 1.00 91.75 218 PHE A O 1
ATOM 1793 N N . LYS A 1 219 ? 1.042 0.666 -14.151 1.00 92.00 219 LYS A N 1
ATOM 1794 C CA . LYS A 1 219 ? 0.823 -0.795 -14.175 1.00 92.00 219 LYS A CA 1
ATOM 1795 C C . LYS A 1 219 ? 1.532 -1.557 -13.052 1.00 92.00 219 LYS A C 1
ATOM 1797 O O . LYS A 1 219 ? 1.671 -2.773 -13.128 1.00 92.00 219 LYS A O 1
ATOM 1802 N N . ILE A 1 220 ? 1.895 -0.853 -11.976 1.00 93.06 220 ILE A N 1
ATOM 1803 C CA . ILE A 1 220 ? 2.585 -1.392 -10.802 1.00 93.06 220 ILE A CA 1
ATOM 1804 C C . ILE A 1 220 ? 1.868 -0.946 -9.518 1.00 93.06 220 ILE A C 1
ATOM 1806 O O . ILE A 1 220 ? 1.577 0.237 -9.337 1.00 93.06 220 ILE A O 1
ATOM 1810 N N . PHE A 1 221 ? 1.615 -1.877 -8.598 1.00 94.56 221 PHE A N 1
ATOM 1811 C CA . PHE A 1 221 ? 1.084 -1.607 -7.260 1.00 94.56 221 PHE A CA 1
ATOM 1812 C C . PHE A 1 221 ? 2.199 -1.234 -6.287 1.00 94.56 221 PHE A C 1
ATOM 1814 O O . PHE A 1 221 ? 2.759 -2.080 -5.587 1.00 94.56 221 PHE A O 1
ATOM 1821 N N . ALA A 1 222 ? 2.490 0.059 -6.211 1.00 94.25 222 ALA A N 1
ATOM 1822 C CA . ALA A 1 222 ? 3.507 0.598 -5.322 1.00 94.25 222 ALA A CA 1
ATOM 1823 C C . ALA A 1 222 ? 3.016 1.848 -4.588 1.00 94.25 222 ALA A C 1
ATOM 1825 O O . ALA A 1 222 ? 2.130 2.567 -5.056 1.00 94.25 222 ALA A O 1
ATOM 1826 N N . ILE A 1 223 ? 3.601 2.091 -3.416 1.00 94.25 223 ILE A N 1
ATOM 1827 C CA . ILE A 1 223 ? 3.409 3.330 -2.653 1.00 94.25 223 ILE A CA 1
ATOM 1828 C C . ILE A 1 223 ? 4.460 4.380 -3.018 1.00 94.25 223 ILE A C 1
ATOM 1830 O O . ILE A 1 223 ? 4.134 5.564 -3.082 1.00 94.25 223 ILE A O 1
ATOM 1834 N N . ASN A 1 224 ? 5.690 3.935 -3.275 1.00 93.31 224 ASN A N 1
ATOM 1835 C CA . ASN A 1 224 ? 6.813 4.776 -3.654 1.00 93.31 224 ASN A CA 1
ATOM 1836 C C . ASN A 1 224 ? 7.420 4.247 -4.957 1.00 93.31 224 ASN A C 1
ATOM 1838 O O . ASN A 1 224 ? 7.605 3.037 -5.102 1.00 93.31 224 ASN A O 1
ATOM 1842 N N . ILE A 1 225 ? 7.688 5.138 -5.909 1.00 94.19 225 ILE A N 1
ATOM 1843 C CA . ILE A 1 225 ? 8.259 4.815 -7.222 1.00 94.19 225 ILE A CA 1
ATOM 1844 C C . ILE A 1 225 ? 9.358 5.830 -7.518 1.00 94.19 225 ILE A C 1
ATOM 1846 O O . ILE A 1 225 ? 9.103 7.037 -7.525 1.00 94.19 225 ILE A O 1
ATOM 1850 N N . TYR A 1 226 ? 10.566 5.341 -7.784 1.00 91.88 226 TYR A N 1
ATOM 1851 C CA . TYR A 1 226 ? 11.745 6.160 -8.024 1.00 91.88 226 TYR A CA 1
ATOM 1852 C C . TYR A 1 226 ? 12.303 5.889 -9.419 1.00 91.88 226 TYR A C 1
ATOM 1854 O O . TYR A 1 226 ? 12.582 4.748 -9.784 1.00 91.88 226 TYR A O 1
ATOM 1862 N N . SER A 1 227 ? 12.472 6.941 -10.216 1.00 90.75 227 SER A N 1
ATOM 1863 C CA . SER A 1 227 ? 13.235 6.864 -11.458 1.00 90.75 227 SER A CA 1
ATOM 1864 C C . SER A 1 227 ? 14.735 6.743 -11.196 1.00 90.75 227 SER A C 1
ATOM 1866 O O . SER A 1 227 ? 15.226 7.133 -10.135 1.00 90.75 227 SER A O 1
ATOM 1868 N N . TYR A 1 228 ? 15.470 6.318 -12.219 1.00 87.44 228 TYR A N 1
ATOM 1869 C CA . TYR A 1 228 ? 16.923 6.459 -12.279 1.00 87.44 228 TYR A CA 1
ATOM 1870 C C . TYR A 1 228 ? 17.374 7.912 -12.095 1.00 87.44 228 TYR A C 1
ATOM 1872 O O . TYR A 1 228 ? 16.675 8.846 -12.524 1.00 87.44 228 TYR A O 1
ATOM 1880 N N . SER A 1 229 ? 18.516 8.077 -11.421 1.00 83.12 229 SER A N 1
ATOM 1881 C CA . SER A 1 229 ? 19.117 9.381 -11.132 1.00 83.12 229 SER A CA 1
ATOM 1882 C C . SER A 1 229 ? 19.534 10.055 -12.435 1.00 83.12 229 SER A C 1
ATOM 1884 O O . SER A 1 229 ? 19.139 11.193 -12.696 1.00 83.12 229 SER A O 1
ATOM 1886 N N . ASP A 1 230 ? 20.229 9.307 -13.293 1.00 84.12 230 ASP A N 1
ATOM 1887 C CA . ASP A 1 230 ? 20.694 9.738 -14.606 1.00 84.12 230 ASP A CA 1
ATOM 1888 C C . ASP A 1 230 ? 20.643 8.603 -15.650 1.00 84.12 230 ASP A C 1
ATOM 1890 O O . ASP A 1 230 ? 20.090 7.524 -15.418 1.00 84.12 230 ASP A O 1
ATOM 1894 N N . GLU A 1 231 ? 21.146 8.901 -16.847 1.00 88.38 231 GLU A N 1
ATOM 1895 C CA . GLU A 1 231 ? 21.195 7.970 -17.977 1.00 88.38 231 GLU A CA 1
ATOM 1896 C C . GLU A 1 231 ? 22.214 6.847 -17.752 1.00 88.38 231 GLU A C 1
ATOM 1898 O O . GLU A 1 231 ? 21.971 5.723 -18.181 1.00 88.38 231 GLU A O 1
ATOM 1903 N N . ILE A 1 232 ? 23.292 7.109 -17.006 1.00 89.38 232 ILE A N 1
ATOM 1904 C CA . ILE A 1 232 ? 24.341 6.125 -16.717 1.00 89.38 232 ILE A CA 1
ATOM 1905 C C . ILE A 1 232 ? 23.779 5.024 -15.813 1.00 89.38 232 ILE A C 1
ATOM 1907 O O . ILE A 1 232 ? 23.915 3.839 -16.121 1.00 89.38 232 ILE A O 1
ATOM 1911 N N . ASP A 1 233 ? 23.083 5.398 -14.735 1.00 85.69 233 ASP A N 1
ATOM 1912 C CA . ASP A 1 233 ? 22.426 4.449 -13.829 1.00 85.69 233 ASP A CA 1
ATOM 1913 C C . ASP A 1 233 ? 21.418 3.558 -14.578 1.00 85.69 233 ASP A C 1
ATOM 1915 O O . ASP A 1 233 ? 21.308 2.352 -14.323 1.00 85.69 233 ASP A O 1
ATOM 1919 N N . MET A 1 234 ? 20.675 4.154 -15.516 1.00 90.25 234 MET A N 1
ATOM 1920 C CA . MET A 1 234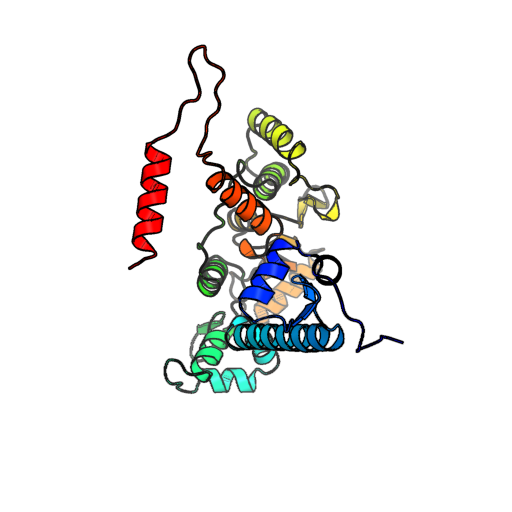 ? 19.694 3.452 -16.339 1.00 90.25 234 MET A CA 1
ATOM 1921 C C . MET A 1 234 ? 20.368 2.480 -17.313 1.00 90.25 234 MET A C 1
ATOM 1923 O O . MET A 1 234 ? 19.951 1.326 -17.393 1.00 90.25 234 MET A O 1
ATOM 1927 N N . GLU A 1 235 ? 21.424 2.903 -18.011 1.00 92.38 235 GLU A N 1
ATOM 1928 C CA . GLU A 1 235 ? 22.179 2.056 -18.940 1.00 92.38 235 GLU A CA 1
ATOM 1929 C C . GLU A 1 235 ? 22.809 0.852 -18.237 1.00 92.38 235 GLU A C 1
ATOM 1931 O O . GLU A 1 235 ? 22.705 -0.277 -18.723 1.00 92.38 235 GLU A O 1
ATOM 1936 N N . VAL A 1 236 ? 23.404 1.062 -17.058 1.00 89.06 236 VAL A N 1
ATOM 1937 C CA . VAL A 1 236 ? 23.966 -0.023 -16.240 1.00 89.06 236 VAL A CA 1
ATOM 1938 C C . VAL A 1 236 ? 22.876 -1.023 -15.852 1.00 89.06 236 VAL A C 1
ATOM 1940 O O . VAL A 1 236 ? 23.065 -2.237 -15.983 1.00 89.06 236 VAL A O 1
ATOM 1943 N N . ALA A 1 237 ? 21.711 -0.536 -15.418 1.00 86.19 237 ALA A N 1
ATOM 1944 C CA . ALA A 1 237 ? 20.593 -1.402 -15.074 1.00 86.19 237 ALA A CA 1
ATOM 1945 C C . ALA A 1 237 ? 20.050 -2.166 -16.291 1.00 86.19 237 ALA A C 1
ATOM 1947 O O . ALA A 1 237 ? 19.824 -3.372 -16.195 1.00 86.19 237 ALA A O 1
ATOM 1948 N N . HIS A 1 238 ? 19.882 -1.504 -17.436 1.00 92.12 238 HIS A N 1
ATOM 1949 C CA . HIS A 1 238 ? 19.378 -2.109 -18.673 1.00 92.12 238 HIS A CA 1
ATOM 1950 C C . HIS A 1 238 ? 20.333 -3.156 -19.238 1.00 92.12 238 HIS A C 1
ATOM 1952 O O . HIS A 1 238 ? 19.887 -4.218 -19.681 1.00 92.12 238 HIS A O 1
ATOM 1958 N N . LYS A 1 239 ? 21.646 -2.907 -19.177 1.00 88.56 239 LYS A N 1
ATOM 1959 C CA . LYS A 1 239 ? 22.666 -3.884 -19.567 1.00 88.56 239 LYS A CA 1
ATOM 1960 C C . LYS A 1 239 ? 22.567 -5.145 -18.709 1.00 88.56 239 LYS A C 1
ATOM 1962 O O . LYS A 1 239 ? 22.439 -6.238 -19.256 1.00 88.56 239 LYS A O 1
ATOM 1967 N N . ARG A 1 240 ? 22.513 -4.988 -17.382 1.00 89.94 240 ARG A N 1
ATOM 1968 C CA . ARG A 1 240 ? 22.330 -6.106 -16.443 1.00 89.94 240 ARG A CA 1
ATOM 1969 C C . ARG A 1 240 ? 21.041 -6.885 -16.722 1.00 89.94 240 ARG A C 1
ATOM 1971 O O . ARG A 1 240 ? 21.072 -8.106 -16.813 1.00 89.94 240 ARG A O 1
ATOM 1978 N N . LEU A 1 241 ? 19.910 -6.198 -16.897 1.00 84.88 241 LEU A N 1
ATOM 1979 C CA . LEU A 1 241 ? 18.623 -6.846 -17.184 1.00 84.88 241 LEU A CA 1
ATOM 1980 C C . LEU A 1 241 ? 18.641 -7.612 -18.515 1.00 84.88 241 LEU A C 1
ATOM 1982 O O . LEU A 1 241 ? 18.034 -8.679 -18.621 1.00 84.88 241 LEU A O 1
ATOM 1986 N N . SER A 1 242 ? 19.361 -7.098 -19.515 1.00 83.06 242 SER A N 1
ATOM 1987 C CA . SER A 1 242 ? 19.555 -7.771 -20.804 1.00 83.06 242 SER A CA 1
ATOM 1988 C C . SER A 1 242 ? 20.376 -9.053 -20.650 1.00 83.06 242 SER A C 1
ATOM 1990 O O . SER A 1 242 ? 19.993 -10.100 -21.173 1.00 83.06 242 SER A O 1
ATOM 1992 N N . GLU A 1 243 ? 21.475 -8.993 -19.893 1.00 80.50 243 GLU A N 1
ATOM 1993 C CA . GLU A 1 243 ? 22.334 -10.144 -19.582 1.00 80.50 243 GLU A CA 1
ATOM 1994 C C . GLU A 1 243 ? 21.576 -11.219 -18.780 1.00 80.50 243 GLU A C 1
ATOM 1996 O O . GLU A 1 243 ? 21.675 -12.410 -19.081 1.00 80.50 243 GLU A O 1
ATOM 2001 N N . GLU A 1 244 ? 20.734 -10.805 -17.827 1.00 76.81 244 GLU A N 1
ATOM 2002 C CA . GLU A 1 244 ? 19.856 -11.679 -17.032 1.00 76.81 244 GLU A CA 1
ATOM 2003 C C . GLU A 1 244 ? 18.657 -12.241 -17.826 1.00 76.81 244 GLU A C 1
ATOM 2005 O O . GLU A 1 244 ? 17.909 -13.082 -17.309 1.00 76.81 244 GLU A O 1
ATOM 2010 N N . ARG A 1 245 ? 18.457 -11.794 -19.077 1.00 79.44 245 ARG A N 1
ATOM 2011 C CA . ARG A 1 245 ? 17.277 -12.090 -19.911 1.00 79.44 245 ARG A CA 1
ATOM 2012 C C . ARG A 1 245 ? 15.968 -11.802 -19.168 1.00 79.44 245 ARG A C 1
ATOM 2014 O O . ARG A 1 245 ? 15.037 -12.613 -19.178 1.00 79.44 245 ARG A O 1
ATOM 2021 N N . ALA A 1 246 ? 15.921 -10.665 -18.476 1.00 74.88 246 ALA A N 1
ATOM 2022 C CA . ALA A 1 246 ? 14.737 -10.222 -17.761 1.00 74.88 246 ALA A CA 1
ATOM 2023 C C . ALA A 1 246 ? 13.563 -10.010 -18.730 1.00 74.88 246 ALA A C 1
ATOM 2025 O O . ALA A 1 246 ? 13.740 -9.608 -19.880 1.00 74.88 246 ALA A O 1
ATOM 2026 N N . ASN A 1 247 ? 12.345 -10.277 -18.256 1.00 79.88 247 ASN A N 1
ATOM 2027 C CA . ASN A 1 247 ? 11.136 -10.041 -19.042 1.00 79.88 247 ASN A CA 1
ATOM 2028 C C . ASN A 1 247 ? 11.009 -8.541 -19.357 1.00 79.88 247 ASN A C 1
ATOM 2030 O O . ASN A 1 247 ? 11.287 -7.710 -18.497 1.00 79.88 247 ASN A O 1
ATOM 2034 N N . SER A 1 248 ? 10.535 -8.183 -20.550 1.00 79.75 248 SER A N 1
ATOM 2035 C CA . SER A 1 248 ? 10.229 -6.797 -20.934 1.00 79.75 248 SER A CA 1
ATOM 2036 C C . SER A 1 248 ? 9.215 -6.105 -20.014 1.00 79.75 248 SER A C 1
ATOM 2038 O O . SER A 1 248 ? 9.143 -4.882 -19.992 1.00 79.75 248 SER A O 1
ATOM 2040 N N . SER A 1 249 ? 8.412 -6.871 -19.270 1.00 79.69 249 SER A N 1
ATOM 2041 C CA . SER A 1 249 ? 7.473 -6.345 -18.275 1.00 79.69 249 SER A CA 1
ATOM 2042 C C . SER A 1 249 ? 8.113 -6.025 -16.921 1.00 79.69 249 SER A C 1
ATOM 2044 O O . SER A 1 249 ? 7.418 -5.513 -16.047 1.00 79.69 249 SER A O 1
ATOM 2046 N N . ASP A 1 250 ? 9.398 -6.338 -16.705 1.00 85.12 250 ASP A N 1
ATOM 2047 C CA . ASP A 1 250 ? 10.110 -6.027 -15.459 1.00 85.12 250 ASP A CA 1
ATOM 2048 C C . ASP A 1 250 ? 10.071 -4.517 -15.181 1.00 85.12 250 ASP A C 1
ATOM 2050 O O . ASP A 1 250 ? 10.446 -3.695 -16.020 1.00 85.12 250 ASP A O 1
ATOM 2054 N N . TRP A 1 251 ? 9.611 -4.137 -13.990 1.00 88.81 251 TRP A N 1
ATOM 2055 C CA . TRP A 1 251 ? 9.530 -2.729 -13.603 1.00 88.81 251 TR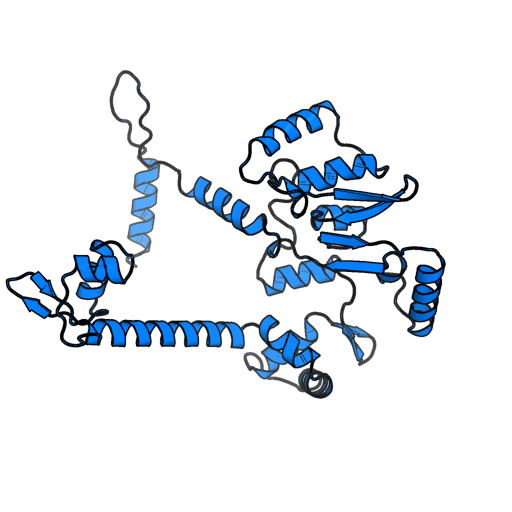P A CA 1
ATOM 2056 C C . TRP A 1 251 ? 10.900 -2.040 -13.616 1.00 88.81 251 TRP A C 1
ATOM 2058 O O . TRP A 1 251 ? 10.961 -0.823 -13.803 1.00 88.81 251 TRP A O 1
ATOM 2068 N N . GLN A 1 252 ? 11.989 -2.805 -13.454 1.00 89.94 252 GLN A N 1
ATOM 2069 C CA . GLN A 1 252 ? 13.362 -2.295 -13.478 1.00 89.94 252 GLN A CA 1
ATOM 2070 C C . GLN A 1 252 ? 13.761 -1.747 -14.850 1.00 89.94 252 GLN A C 1
ATOM 2072 O O . GLN A 1 252 ? 14.713 -0.988 -14.950 1.00 89.94 252 GLN A O 1
ATOM 2077 N N . TRP A 1 253 ? 13.022 -2.039 -15.923 1.00 89.12 253 TRP A N 1
ATOM 2078 C CA . TRP A 1 253 ? 13.255 -1.351 -17.195 1.00 89.12 253 TRP A CA 1
ATOM 2079 C C . TRP A 1 253 ? 12.899 0.139 -17.136 1.00 89.12 253 TRP A C 1
ATOM 2081 O O . TRP A 1 253 ? 13.401 0.922 -17.937 1.00 89.12 253 TRP A O 1
ATOM 2091 N N . GLN A 1 254 ? 12.042 0.552 -16.202 1.00 89.94 254 GLN A N 1
ATOM 2092 C CA . GLN A 1 254 ? 11.534 1.925 -16.122 1.00 89.94 254 GLN A CA 1
ATOM 2093 C C . GLN A 1 254 ? 11.927 2.645 -14.830 1.00 89.94 254 GLN A C 1
ATOM 2095 O O . GLN A 1 254 ? 12.036 3.872 -14.820 1.00 89.94 254 GLN A O 1
ATOM 2100 N N . TRP A 1 255 ? 12.137 1.905 -13.742 1.00 91.69 255 TRP A N 1
ATOM 2101 C CA . TRP A 1 255 ? 12.299 2.468 -12.405 1.00 91.69 255 TRP A CA 1
ATOM 2102 C C . TRP A 1 255 ? 13.530 1.892 -11.715 1.00 91.69 255 TRP A C 1
ATOM 2104 O O . TRP A 1 255 ? 13.794 0.697 -11.804 1.00 91.69 255 TRP A O 1
ATOM 2114 N N . SER A 1 256 ? 14.253 2.734 -10.980 1.00 90.56 256 SER A N 1
ATOM 2115 C CA . SER A 1 256 ? 15.417 2.309 -10.197 1.00 90.56 256 SER A CA 1
ATOM 2116 C C . SER A 1 256 ? 14.999 1.564 -8.938 1.00 90.56 256 SER A C 1
ATOM 2118 O O . SER A 1 256 ? 15.634 0.588 -8.542 1.00 90.56 256 SER A O 1
ATOM 2120 N N . ASN A 1 257 ? 13.904 2.006 -8.318 1.00 90.00 257 ASN A N 1
ATOM 2121 C CA . ASN A 1 257 ? 13.366 1.396 -7.119 1.00 90.00 257 ASN A CA 1
ATOM 2122 C C . ASN A 1 257 ? 11.849 1.573 -7.038 1.00 90.00 257 ASN A C 1
ATOM 2124 O O . ASN A 1 257 ? 11.296 2.601 -7.441 1.00 90.00 257 ASN A O 1
ATOM 2128 N N . ILE A 1 258 ? 11.186 0.586 -6.449 1.00 92.62 258 ILE A N 1
ATOM 2129 C CA . ILE A 1 258 ? 9.774 0.645 -6.091 1.00 92.62 258 ILE A CA 1
ATOM 2130 C C . ILE A 1 258 ? 9.587 0.095 -4.680 1.00 92.62 258 ILE A C 1
ATOM 2132 O O . ILE A 1 258 ? 10.292 -0.816 -4.258 1.00 92.62 258 ILE A O 1
ATOM 2136 N N . GLU A 1 259 ? 8.593 0.610 -3.965 1.00 91.25 259 GLU A N 1
ATOM 2137 C CA . GLU A 1 259 ? 8.099 0.010 -2.727 1.00 91.25 259 GLU A CA 1
ATOM 2138 C C . GLU A 1 259 ? 6.727 -0.618 -3.009 1.00 91.25 259 GLU A C 1
ATOM 2140 O O . GLU A 1 259 ? 5.713 0.096 -3.031 1.00 91.25 259 GLU A O 1
ATOM 2145 N N . PRO A 1 260 ? 6.664 -1.937 -3.275 1.00 91.94 260 PRO A N 1
ATOM 2146 C CA . PRO A 1 260 ? 5.411 -2.626 -3.546 1.00 91.94 260 PRO A CA 1
ATOM 2147 C C . PRO A 1 260 ? 4.484 -2.550 -2.340 1.00 91.94 260 PRO A C 1
ATOM 2149 O O . PRO A 1 260 ? 4.920 -2.759 -1.207 1.00 91.94 260 PRO A O 1
ATOM 2152 N N . LYS A 1 261 ? 3.191 -2.295 -2.560 1.00 92.00 261 LYS A N 1
ATOM 2153 C CA . LYS A 1 261 ? 2.244 -2.217 -1.441 1.00 92.00 261 LYS A CA 1
ATOM 2154 C C . LYS A 1 261 ? 0.858 -2.702 -1.808 1.00 92.00 261 LYS A C 1
ATOM 2156 O O . LYS A 1 261 ? 0.237 -2.214 -2.749 1.00 92.00 261 LYS A O 1
ATOM 2161 N N . HIS A 1 262 ? 0.343 -3.632 -1.009 1.00 93.56 262 HIS A N 1
ATOM 2162 C CA . HIS A 1 262 ? -1.049 -4.053 -1.106 1.00 93.56 262 HIS A CA 1
ATOM 2163 C C . HIS A 1 262 ? -1.955 -3.089 -0.329 1.00 93.56 262 HIS A C 1
ATOM 2165 O O . HIS A 1 262 ? -1.560 -2.577 0.721 1.00 93.56 262 HIS A O 1
ATOM 2171 N N . TYR A 1 263 ? -3.194 -2.857 -0.776 1.00 93.25 263 TYR A N 1
ATOM 2172 C CA . TYR A 1 263 ? -4.084 -1.900 -0.099 1.00 93.25 263 TYR A CA 1
ATOM 2173 C C . TYR A 1 263 ? -4.339 -2.232 1.374 1.00 93.25 263 TYR A C 1
ATOM 2175 O O . TYR A 1 263 ? -4.489 -1.323 2.183 1.00 93.25 263 TYR A O 1
ATOM 2183 N N . SER A 1 264 ? -4.350 -3.517 1.737 1.00 89.94 264 SER A N 1
ATOM 2184 C CA . SER A 1 264 ? -4.549 -3.950 3.125 1.00 89.94 264 SER A CA 1
ATOM 2185 C C . SER A 1 264 ? -3.417 -3.516 4.063 1.00 89.94 264 SER A C 1
ATOM 2187 O O . SER A 1 264 ? -3.561 -3.603 5.273 1.00 89.94 264 SER A O 1
ATOM 2189 N N . GLU A 1 265 ? -2.261 -3.145 3.510 1.00 88.00 265 GLU A N 1
ATOM 2190 C CA . GLU A 1 265 ? -1.067 -2.688 4.233 1.00 88.00 265 GLU A CA 1
ATOM 2191 C C . GLU A 1 265 ? -0.989 -1.150 4.260 1.00 88.00 265 GLU A C 1
ATOM 2193 O O . GLU A 1 265 ? -0.047 -0.565 4.793 1.00 88.00 265 GLU A O 1
ATOM 2198 N N . CYS A 1 266 ? -1.964 -0.465 3.656 1.00 89.69 266 CYS A N 1
ATOM 2199 C CA . CYS A 1 266 ? -2.081 0.983 3.714 1.00 89.69 266 CYS A CA 1
ATOM 2200 C C . CYS A 1 266 ? -2.570 1.418 5.101 1.00 89.69 266 CYS A C 1
ATOM 2202 O O . CYS A 1 266 ? -3.592 0.928 5.573 1.00 89.69 266 CYS A O 1
ATOM 2204 N N . ALA A 1 267 ? -1.906 2.406 5.707 1.00 86.06 267 ALA A N 1
ATOM 2205 C CA . ALA A 1 267 ? -2.285 2.945 7.018 1.00 86.06 267 ALA A CA 1
ATOM 2206 C C . ALA A 1 267 ? -3.736 3.464 7.067 1.00 86.06 267 ALA A C 1
ATOM 2208 O O . ALA A 1 267 ? -4.394 3.374 8.095 1.00 86.06 267 ALA A O 1
ATOM 2209 N N . TYR A 1 268 ? -4.265 3.949 5.938 1.00 87.56 268 TYR A N 1
ATOM 2210 C CA . TYR A 1 268 ? -5.654 4.406 5.848 1.00 87.56 268 TYR A CA 1
ATOM 2211 C C . TYR A 1 268 ? -6.675 3.268 5.822 1.00 87.56 268 TYR A C 1
ATOM 2213 O O . TYR A 1 268 ? -7.839 3.492 6.132 1.00 87.56 268 TYR A O 1
ATOM 2221 N N . PHE A 1 269 ? -6.278 2.059 5.419 1.00 88.56 269 PHE A N 1
ATOM 2222 C CA . PHE A 1 269 ? -7.225 0.971 5.194 1.00 88.56 269 PHE A CA 1
ATOM 2223 C C . PHE A 1 269 ? -7.894 0.507 6.489 1.00 88.56 269 PHE A C 1
ATOM 2225 O O . PHE A 1 269 ? -9.111 0.345 6.509 1.00 88.56 269 PHE A O 1
ATOM 2232 N N . SER A 1 270 ? -7.126 0.331 7.567 1.00 83.50 270 SER A N 1
ATOM 2233 C CA . SER A 1 270 ? -7.664 -0.076 8.871 1.00 83.50 270 SER A CA 1
ATOM 2234 C C . SER A 1 270 ? -8.614 0.972 9.453 1.00 83.50 270 SER A C 1
ATOM 2236 O O . SER A 1 270 ? -9.671 0.615 9.968 1.00 83.50 270 SER A O 1
ATOM 2238 N N . ILE A 1 271 ? -8.276 2.257 9.318 1.00 86.31 271 ILE A N 1
ATOM 2239 C CA . ILE A 1 271 ? -9.094 3.359 9.838 1.00 86.31 271 ILE A CA 1
ATOM 2240 C C . ILE A 1 271 ? -10.418 3.450 9.067 1.00 86.31 271 ILE A C 1
ATOM 2242 O O . ILE A 1 271 ? -11.486 3.414 9.672 1.00 86.31 271 ILE A O 1
ATOM 2246 N N . LEU A 1 272 ? -10.363 3.439 7.731 1.00 86.88 272 LEU A N 1
ATOM 2247 C CA . LEU A 1 272 ? -11.557 3.478 6.874 1.00 86.88 272 LEU A CA 1
ATOM 2248 C C . LEU A 1 272 ? -12.450 2.239 7.046 1.00 86.88 272 LEU A C 1
ATOM 2250 O O . LEU A 1 272 ? -13.675 2.323 6.940 1.00 86.88 272 LEU A O 1
ATOM 2254 N N . LEU A 1 273 ? -11.853 1.074 7.317 1.00 86.44 273 LEU A N 1
ATOM 2255 C CA . LEU A 1 273 ? -12.602 -0.140 7.638 1.00 86.44 273 LEU A CA 1
ATOM 2256 C C . LEU A 1 273 ? -13.364 0.006 8.961 1.00 86.44 273 LEU A C 1
ATOM 2258 O O . LEU A 1 273 ? -14.528 -0.387 9.031 1.00 86.44 273 LEU A O 1
ATOM 2262 N N . ASN A 1 274 ? -12.744 0.612 9.976 1.00 78.94 274 ASN A N 1
ATOM 2263 C CA . ASN A 1 274 ? -13.386 0.869 11.263 1.00 78.94 274 ASN A CA 1
ATOM 2264 C C . ASN A 1 274 ? -14.507 1.915 11.158 1.00 78.94 274 ASN A C 1
ATOM 2266 O O . ASN A 1 274 ? -15.591 1.666 11.678 1.00 78.94 274 ASN A O 1
ATOM 2270 N N . GLU A 1 275 ? -14.309 3.018 10.430 1.00 75.75 275 GLU A N 1
ATOM 2271 C CA . GLU A 1 275 ? -15.355 4.033 10.192 1.00 75.75 275 GLU A CA 1
ATOM 2272 C C . GLU A 1 275 ? -16.584 3.441 9.480 1.00 75.75 275 GLU A C 1
ATOM 2274 O O . GLU A 1 275 ? -17.737 3.702 9.844 1.00 75.75 275 GLU A O 1
ATOM 2279 N N . LYS A 1 276 ? -16.353 2.573 8.484 1.00 66.81 276 LYS A N 1
ATOM 2280 C CA . LYS A 1 276 ? -17.431 1.857 7.788 1.00 66.81 276 LYS A CA 1
ATOM 2281 C C . LYS A 1 276 ? -18.184 0.896 8.716 1.00 66.81 276 LYS A C 1
ATOM 2283 O O . LYS A 1 276 ? -19.384 0.702 8.556 1.00 66.81 276 LYS A O 1
ATOM 2288 N N . ASN A 1 277 ? -17.498 0.287 9.679 1.00 57.25 277 ASN A N 1
ATOM 2289 C CA . ASN A 1 277 ? -18.136 -0.609 10.641 1.00 57.25 277 ASN A CA 1
ATOM 2290 C C . ASN A 1 277 ? -18.899 0.167 11.728 1.00 57.25 277 ASN A C 1
ATOM 2292 O O . ASN A 1 277 ? -19.975 -0.266 12.125 1.00 57.25 277 ASN A O 1
ATOM 2296 N N . GLN A 1 278 ? -18.413 1.335 12.159 1.00 51.25 278 GLN A N 1
ATOM 2297 C CA . GLN A 1 278 ? -19.112 2.201 13.119 1.00 51.25 278 GLN A CA 1
ATOM 2298 C C . GLN A 1 278 ? -20.428 2.758 12.559 1.00 51.25 278 GLN A C 1
ATOM 2300 O O . GLN A 1 278 ? -21.429 2.800 13.271 1.00 51.25 278 GLN A O 1
ATOM 2305 N N . THR A 1 279 ? -20.474 3.093 11.267 1.00 47.12 279 THR A N 1
ATOM 2306 C CA . THR A 1 279 ? -21.718 3.519 10.593 1.00 47.12 279 THR A CA 1
ATOM 2307 C C . THR A 1 279 ? -22.776 2.413 10.499 1.00 47.12 279 THR A C 1
ATOM 2309 O O . THR A 1 279 ? -23.958 2.720 10.410 1.00 47.12 279 THR A O 1
ATOM 2312 N N . ILE A 1 280 ? -22.387 1.135 10.582 1.00 43.72 280 ILE A N 1
ATOM 2313 C CA . ILE A 1 280 ? -23.316 -0.011 10.622 1.00 43.72 280 ILE A CA 1
ATOM 2314 C C . ILE A 1 280 ? -23.804 -0.292 12.060 1.00 43.72 280 ILE A C 1
ATOM 2316 O O . ILE A 1 280 ? -24.827 -0.944 12.252 1.00 43.72 280 ILE A O 1
ATOM 2320 N N . ILE A 1 281 ? -23.102 0.212 13.081 1.00 37.62 281 ILE A N 1
ATOM 2321 C CA . ILE A 1 281 ? -23.441 0.006 14.500 1.00 37.62 281 ILE A CA 1
ATOM 2322 C C . ILE A 1 281 ? -24.348 1.135 15.040 1.00 37.62 281 ILE A C 1
ATOM 2324 O O . ILE A 1 281 ? -25.039 0.929 16.034 1.00 37.62 281 ILE A O 1
ATOM 2328 N N . HIS A 1 282 ? -24.436 2.274 14.344 1.00 34.94 282 HIS A N 1
ATOM 2329 C CA . HIS A 1 282 ? -25.339 3.397 14.646 1.00 34.94 282 HIS A CA 1
ATOM 2330 C C . HIS A 1 282 ? -26.677 3.353 13.870 1.00 34.94 282 HIS A C 1
ATOM 2332 O O . HIS A 1 282 ? -27.142 4.364 13.351 1.00 34.94 282 HIS A O 1
ATOM 2338 N N . GLU A 1 283 ? -27.338 2.195 13.784 1.00 38.22 283 GLU A N 1
ATOM 2339 C CA . GLU A 1 283 ? -28.804 2.198 13.624 1.00 38.22 283 GLU A CA 1
ATOM 2340 C C . GLU A 1 283 ? -29.418 2.254 15.028 1.00 38.22 283 GLU A C 1
ATOM 2342 O O . GLU A 1 283 ? -29.616 1.230 15.691 1.00 38.22 283 GLU A O 1
ATOM 2347 N N . ASP A 1 284 ? -29.657 3.477 15.505 1.00 41.00 284 ASP A N 1
ATOM 2348 C CA . ASP A 1 284 ? -30.237 3.738 16.817 1.00 41.00 284 ASP A CA 1
ATOM 2349 C C . ASP A 1 284 ? -31.615 3.061 16.936 1.00 41.00 284 ASP A C 1
ATOM 2351 O O . ASP A 1 284 ? -32.551 3.318 16.178 1.00 41.00 284 ASP A O 1
ATOM 2355 N N . VAL A 1 285 ? -31.759 2.178 17.929 1.00 46.34 285 VAL A N 1
ATOM 2356 C CA . VAL A 1 285 ? -33.034 1.515 18.279 1.00 46.34 285 VAL A CA 1
ATOM 2357 C C . VAL A 1 285 ? -34.056 2.524 18.840 1.00 46.34 285 VAL A C 1
ATOM 2359 O O . VAL A 1 285 ? -35.239 2.208 18.972 1.00 46.34 285 VAL A O 1
ATOM 2362 N N . ILE A 1 286 ? -33.619 3.750 19.136 1.00 41.91 286 ILE A N 1
ATOM 2363 C CA . ILE A 1 286 ? -34.438 4.840 19.659 1.00 41.91 286 ILE A CA 1
ATOM 2364 C C . ILE A 1 286 ? -34.064 6.115 18.893 1.00 41.91 286 ILE A C 1
ATOM 2366 O O . ILE A 1 286 ? -33.030 6.715 19.163 1.00 41.91 286 ILE A O 1
ATOM 2370 N N . ASP A 1 287 ? -34.907 6.526 17.945 1.00 38.06 287 ASP A N 1
ATOM 2371 C CA . ASP A 1 287 ? -34.795 7.829 17.281 1.00 38.06 287 ASP A CA 1
ATOM 2372 C C . ASP A 1 287 ? -35.639 8.829 18.089 1.00 38.06 287 ASP A C 1
ATOM 2374 O O . ASP A 1 287 ? -36.871 8.842 18.004 1.00 38.06 287 ASP A O 1
ATOM 2378 N N . ILE A 1 288 ? -34.997 9.621 18.954 1.00 36.91 288 ILE A N 1
ATOM 2379 C CA . ILE A 1 288 ? -35.684 10.670 19.718 1.00 36.91 288 ILE A CA 1
ATOM 2380 C C . ILE A 1 288 ? -35.776 11.908 18.827 1.00 36.91 288 ILE A C 1
ATOM 2382 O O . ILE A 1 288 ? -34.914 12.785 18.859 1.00 36.91 288 ILE A O 1
ATOM 2386 N N . LYS A 1 289 ? -36.844 12.000 18.033 1.00 37.03 289 LYS A N 1
ATOM 2387 C CA . LYS A 1 289 ? -37.204 13.252 17.359 1.00 37.03 289 LYS A CA 1
ATOM 2388 C C . LYS A 1 289 ? -38.127 14.079 18.252 1.00 37.03 289 LYS A C 1
ATOM 2390 O O . LYS A 1 289 ? -39.168 13.568 18.664 1.00 37.03 289 LYS A O 1
ATOM 2395 N N . PRO A 1 290 ? -37.810 15.356 18.524 1.00 32.09 290 PRO A N 1
ATOM 2396 C CA . PRO A 1 290 ? -38.727 16.244 19.215 1.00 32.09 290 PRO A CA 1
ATOM 2397 C C . PRO A 1 290 ? -39.830 16.660 18.237 1.00 32.09 290 PRO A C 1
ATOM 2399 O O . PRO A 1 290 ? -39.682 17.622 17.495 1.00 32.09 290 PRO A O 1
ATOM 2402 N N . ASN A 1 291 ? -40.933 15.916 18.219 1.00 32.91 291 ASN A N 1
ATOM 2403 C CA . ASN A 1 291 ? -42.204 16.367 17.661 1.00 32.91 291 ASN A CA 1
ATOM 2404 C C . ASN A 1 291 ? -43.309 16.163 18.703 1.00 32.91 291 ASN A C 1
ATOM 2406 O O . ASN A 1 291 ? -43.194 15.328 19.595 1.00 32.91 291 ASN A O 1
ATOM 2410 N N . PHE A 1 292 ? -44.368 16.961 18.571 1.00 36.50 292 PHE A N 1
ATOM 2411 C CA . PHE A 1 292 ? -45.395 17.318 19.564 1.00 36.50 292 PHE A CA 1
ATOM 2412 C C . PHE A 1 292 ? -46.170 16.162 20.250 1.00 36.50 292 PHE A C 1
ATOM 2414 O O . PHE A 1 292 ? -47.023 16.425 21.089 1.00 36.50 292 PHE A O 1
ATOM 2421 N N . PHE A 1 293 ? -45.884 14.892 19.941 1.00 36.22 293 PHE A N 1
ATOM 2422 C CA . PHE A 1 293 ? -46.540 13.712 20.512 1.00 36.22 293 PHE A CA 1
ATOM 2423 C C . PHE A 1 293 ? -45.555 12.538 20.703 1.00 36.22 293 PHE A C 1
ATOM 2425 O O . PHE A 1 293 ? -45.518 11.618 19.894 1.00 36.22 293 PHE A O 1
ATOM 2432 N N . GLY A 1 294 ? -44.803 12.545 21.809 1.00 35.44 294 GLY A N 1
ATOM 2433 C CA . GLY A 1 294 ? -44.253 11.332 22.441 1.00 35.44 294 GLY A CA 1
ATOM 2434 C C . GLY A 1 294 ? -43.088 10.593 21.756 1.00 35.44 294 GLY A C 1
ATOM 2435 O O . GLY A 1 294 ? -42.776 10.766 20.582 1.00 35.44 294 GLY A O 1
ATOM 2436 N N . ILE A 1 295 ? -42.424 9.745 22.552 1.00 41.66 295 ILE A N 1
ATOM 2437 C CA . ILE A 1 295 ? -41.292 8.884 22.170 1.00 41.66 295 ILE A CA 1
ATOM 2438 C C . ILE A 1 295 ? -41.771 7.831 21.156 1.00 41.66 295 ILE A C 1
ATOM 2440 O O . ILE A 1 295 ? -42.602 6.985 21.483 1.00 41.66 295 ILE A O 1
ATOM 2444 N N . GLY A 1 296 ? -41.241 7.861 19.931 1.00 37.03 296 GLY A N 1
ATOM 2445 C CA . GLY A 1 296 ? -41.528 6.863 18.900 1.00 37.03 296 GLY A CA 1
ATOM 2446 C C . GLY A 1 296 ? -40.555 5.682 18.957 1.00 37.03 296 GLY A C 1
ATOM 2447 O O . GLY A 1 296 ? -39.352 5.861 18.792 1.00 37.03 296 GLY A O 1
ATOM 2448 N N . PHE A 1 297 ? -41.063 4.463 19.151 1.00 42.44 297 PHE A N 1
ATOM 2449 C CA . PHE A 1 297 ? -40.258 3.237 19.090 1.00 42.44 297 PHE A CA 1
ATOM 2450 C C . PHE A 1 297 ? -40.241 2.653 17.673 1.00 42.44 297 PHE A C 1
ATOM 2452 O O . PHE A 1 297 ? -41.290 2.451 17.057 1.00 42.44 297 PHE A O 1
ATOM 2459 N N . ASN A 1 298 ? -39.057 2.302 17.163 1.00 51.16 298 ASN A N 1
ATOM 2460 C CA . ASN A 1 298 ? -38.932 1.605 15.884 1.00 51.16 298 ASN A CA 1
ATOM 2461 C C . ASN A 1 298 ? -39.149 0.091 16.069 1.00 51.16 298 ASN A C 1
ATOM 2463 O O . ASN A 1 298 ? -38.211 -0.686 16.266 1.00 51.16 298 ASN A O 1
ATOM 2467 N N . PHE A 1 299 ? -40.411 -0.338 15.990 1.00 46.47 299 PHE A N 1
ATOM 2468 C CA . PHE A 1 299 ? -40.819 -1.738 16.172 1.00 46.47 299 PHE A CA 1
ATOM 2469 C C . PHE A 1 299 ? -40.112 -2.721 15.222 1.00 46.47 299 PHE A C 1
ATOM 2471 O O . PHE A 1 299 ? -39.843 -3.862 15.604 1.00 46.47 299 PHE A O 1
ATOM 2478 N N . ASN A 1 300 ? -39.730 -2.280 14.018 1.00 50.16 300 ASN A N 1
ATOM 2479 C CA . ASN A 1 300 ? -39.025 -3.125 13.051 1.00 50.16 300 ASN A CA 1
ATOM 2480 C C . ASN A 1 300 ? -37.593 -3.467 13.492 1.00 50.16 300 ASN A C 1
ATOM 2482 O O . ASN A 1 300 ? -37.114 -4.561 13.188 1.00 50.16 300 ASN A O 1
ATOM 2486 N N . ALA A 1 301 ? -36.925 -2.577 14.234 1.00 49.88 301 ALA A N 1
ATOM 2487 C CA . ALA A 1 301 ? -35.598 -2.825 14.799 1.00 49.88 301 ALA A CA 1
ATOM 2488 C C . ALA A 1 301 ? -35.660 -3.808 15.985 1.00 49.88 301 ALA A C 1
ATOM 2490 O O . ALA A 1 301 ? -34.829 -4.713 16.103 1.00 49.88 301 ALA A O 1
ATOM 2491 N N . ILE A 1 302 ? -36.702 -3.696 16.816 1.00 50.34 302 ILE A N 1
ATOM 2492 C CA . ILE A 1 302 ? -36.944 -4.575 17.973 1.00 50.34 302 ILE A CA 1
ATOM 2493 C C . ILE A 1 302 ? -37.244 -6.015 17.521 1.00 50.34 302 ILE A C 1
ATOM 2495 O O . ILE A 1 302 ? -36.623 -6.963 18.006 1.00 50.34 302 ILE A O 1
ATOM 2499 N N . LEU A 1 303 ? -38.120 -6.190 16.525 1.00 49.66 303 LEU A N 1
ATOM 2500 C CA . LEU A 1 303 ? -38.447 -7.500 15.940 1.00 49.66 303 LEU A CA 1
ATOM 2501 C C . LEU A 1 303 ? -37.229 -8.197 15.312 1.00 49.66 303 LEU A C 1
ATOM 2503 O O . LEU A 1 303 ? -37.112 -9.425 15.369 1.00 49.66 303 LEU A O 1
ATOM 2507 N N . ARG A 1 304 ? -36.293 -7.427 14.743 1.00 53.94 304 ARG A N 1
ATOM 2508 C CA . ARG A 1 304 ? -35.060 -7.958 14.143 1.00 53.94 304 ARG A CA 1
ATOM 2509 C C . ARG A 1 304 ? -34.075 -8.457 15.208 1.00 53.94 304 ARG A C 1
ATOM 2511 O O . ARG A 1 304 ? -33.518 -9.542 15.045 1.00 53.94 304 ARG A O 1
ATOM 2518 N N . LYS A 1 305 ? -33.940 -7.736 16.330 1.00 53.19 305 LYS A N 1
ATOM 2519 C CA . LYS A 1 305 ? -33.143 -8.166 17.498 1.00 53.19 305 LYS A CA 1
ATOM 2520 C C . LYS A 1 305 ? -33.732 -9.399 18.194 1.00 53.19 305 LYS A C 1
ATOM 2522 O O . LYS A 1 305 ? -32.986 -10.308 18.549 1.00 53.19 305 LYS A O 1
ATOM 2527 N N . LEU A 1 306 ? -35.059 -9.481 18.323 1.00 49.91 306 LEU A N 1
ATOM 2528 C CA . LEU A 1 306 ? -35.744 -10.655 18.884 1.00 49.91 306 LEU A CA 1
ATOM 2529 C C . LEU A 1 306 ? -35.547 -11.915 18.028 1.00 49.91 306 LEU A C 1
ATOM 2531 O O . LEU A 1 306 ? -35.262 -12.982 18.568 1.00 49.91 306 LEU A O 1
ATOM 2535 N N . LYS A 1 307 ? -35.605 -11.797 16.693 1.00 58.47 307 LYS A N 1
ATOM 2536 C CA . LYS A 1 307 ? -35.291 -12.916 15.785 1.00 58.47 307 LYS A CA 1
ATOM 2537 C C . LYS A 1 307 ? -33.844 -13.401 15.914 1.00 58.47 307 LYS A C 1
ATOM 2539 O O . LYS A 1 307 ? -33.614 -14.605 15.877 1.00 58.47 307 LYS A O 1
ATOM 2544 N N . GLN A 1 308 ? -32.885 -12.493 16.097 1.00 58.00 308 GLN A N 1
ATOM 2545 C CA . GLN A 1 308 ? -31.473 -12.854 16.282 1.00 58.00 308 GLN A CA 1
ATOM 2546 C C . GLN A 1 308 ? -31.203 -13.537 17.632 1.00 58.00 308 GLN A C 1
ATOM 2548 O O . GLN A 1 308 ? -30.372 -14.439 17.702 1.00 58.00 308 GLN A O 1
ATOM 2553 N N . LEU A 1 309 ? -31.925 -13.158 18.692 1.00 49.75 309 LEU A N 1
ATOM 2554 C CA . LEU A 1 309 ? -31.836 -13.817 20.001 1.00 49.75 309 LEU A CA 1
ATOM 2555 C C . LEU A 1 309 ? -32.474 -15.215 19.991 1.00 49.75 309 LEU A C 1
ATOM 2557 O O . LEU A 1 309 ? -31.917 -16.143 20.569 1.00 49.75 309 LEU A O 1
ATOM 2561 N N . LEU A 1 310 ? -33.583 -15.397 19.270 1.00 49.88 310 LEU A N 1
ATOM 2562 C CA . LEU A 1 310 ? -34.233 -16.704 19.108 1.00 49.88 310 LEU A CA 1
ATOM 2563 C C . LEU A 1 310 ? -33.426 -17.681 18.236 1.00 49.88 310 LEU A C 1
ATOM 2565 O O . LEU A 1 310 ? -33.535 -18.888 18.418 1.00 49.88 310 LEU A O 1
ATOM 2569 N N . GLN A 1 311 ? -32.595 -17.180 17.317 1.00 49.12 311 GLN A N 1
ATOM 2570 C CA . GLN A 1 311 ? -31.694 -18.007 16.504 1.00 49.12 311 GLN A CA 1
ATOM 2571 C C . GLN A 1 311 ? -30.397 -18.403 17.225 1.00 49.12 311 GLN A C 1
ATOM 2573 O O . GLN A 1 311 ? -29.735 -19.331 16.781 1.00 49.12 311 GLN A O 1
ATOM 2578 N N . LYS A 1 312 ? -30.040 -17.735 18.329 1.00 47.94 312 LYS A N 1
ATOM 2579 C CA . LYS A 1 312 ? -28.874 -18.085 19.163 1.00 47.94 312 LYS A CA 1
ATOM 2580 C C . LYS A 1 312 ? -29.167 -19.129 20.248 1.00 47.94 312 LYS A C 1
ATOM 2582 O O . LYS A 1 312 ? -28.227 -19.604 20.871 1.00 47.94 312 LYS A O 1
ATOM 2587 N N . ASN A 1 313 ? -30.441 -19.469 20.459 1.00 43.84 313 ASN A N 1
ATOM 2588 C CA . ASN A 1 313 ? -30.903 -20.458 21.443 1.00 43.84 313 ASN A CA 1
ATOM 2589 C C . ASN A 1 313 ? -31.433 -21.756 20.789 1.00 43.84 313 ASN A C 1
ATOM 2591 O O . ASN A 1 313 ? -32.219 -22.479 21.400 1.00 43.84 313 ASN A O 1
ATOM 2595 N N . LYS A 1 314 ? -31.020 -22.041 19.551 1.00 40.62 314 LYS A N 1
ATOM 2596 C CA . LYS A 1 314 ? -31.103 -23.359 18.905 1.00 40.62 314 LYS A CA 1
ATOM 2597 C C . LYS A 1 314 ? -29.691 -23.830 18.597 1.00 40.62 314 LYS A C 1
ATOM 2599 O O . LYS A 1 314 ? -29.484 -25.057 18.661 1.00 40.62 314 LYS A O 1
#

pLDDT: mean 78.32, std 17.03, range [32.09, 96.38]

Foldseek 3Di:
DDDQQDKDALVRLCVVVVHDSVVSVVCVVVVLADWDDDPNGIIHRNNSVVVSVVVVVVVVVVVVVVVLLQQLQNCLVVCVVPVVVLLVLLPDDDDPPDSSVSSNCSSQLAFDDDPSDTDGNQAQFLSVQQSVCVSVVHDSDQPQCDLVRAVQNVQQQQCVVLQVDDHDPPVVNVVSCVVQVPDPNNDPDPQCHFDFDDDPSHTFKTAQHQLVSCCVPVSGRFRIFGADPDPVSLVVQVVVCVVVVPDPPRCSNGTPDTHHDHNVRDPVRVVSVVVVVVVVVPPDQWDDDDDDDDTDGPVVVVVVVVVVVVVVVD

Secondary structure (DSSP, 8-state):
---TT-EE-HHHHHHHHTS-HHHHHHHHHTTSS--EEETTEEEEEHHHHHHHHHHHHHHHHHHHHHHHHT-TTTSHHHHHS-HHHHHHHHHS---TTSHHHHHHHHHHTTEEEETTEEEE--S-SHHHHHHHHHHTT--SS-TT-STTT-HHHHHHHHHHHHTTSPPPPHHHHHHHHHHHTTSTTS-SSGGGS-EEEEETTEEEEEES--HHHHHHHHSS-EEEEE--SSHHHHHHHHHHHHHTT--TT-GGGT-SEEEE--GGGSHHHHHHHHHHHHHHH---SB-----SS-PPB-HHHHHHHHHHHHHS--